Protein AF-A0A351MSX4-F1 (afdb_monomer_lite)

pLDDT: mean 79.45, std 15.68, range [34.53, 97.56]

Foldseek 3Di:
DQFPVNLLPDALLVLLQQLLVLLVCVVVVDDCVSLVRSLVSNVSSLVPPPRAALLHLSLVSLVSSLQSLVVVCVDVVSVVSSVVSLVSNVVSLVVLLVCLVPQCVPDDPDRCLQSLLSNLLSLLSCLLGPDDPVCNVSSLVSSVVSLVVNPPVLDPDDDPSSLNSLQSQLNSLVSSCVVPVPVVSNVVSVVSVPDDDPPDPPVDVVVVVNVVVQVQEKEKEQDPVRDIDIGQWDWDDDPQEIEIEGVDQSHFKYKYAYPDFQRWYWYDHPPDDIDIDGDDGIDIDGHDD

Structure (mmCIF, N/CA/C/O backbone):
data_AF-A0A351MSX4-F1
#
_entry.id   AF-A0A351MSX4-F1
#
loop_
_atom_site.group_PDB
_atom_site.id
_atom_site.type_symbol
_atom_site.label_atom_id
_atom_site.label_alt_id
_atom_site.label_comp_id
_atom_site.label_asym_id
_atom_site.label_entity_id
_atom_site.label_seq_id
_atom_site.pdbx_PDB_ins_code
_atom_site.Cartn_x
_atom_site.Cartn_y
_atom_site.Cartn_z
_atom_site.occupancy
_atom_site.B_iso_or_equiv
_atom_site.auth_seq_id
_atom_site.auth_comp_id
_atom_site.auth_asym_id
_atom_site.auth_atom_id
_atom_site.pdbx_PDB_model_num
ATOM 1 N N . SER A 1 1 ? 18.694 15.930 -11.329 1.00 56.16 1 SER A N 1
ATOM 2 C CA . SER A 1 1 ? 18.037 14.632 -11.581 1.00 56.16 1 SER A CA 1
ATOM 3 C C . SER A 1 1 ? 19.084 13.674 -12.119 1.00 56.16 1 SER A C 1
ATOM 5 O O . SER A 1 1 ? 20.076 14.137 -12.669 1.00 56.16 1 SER A O 1
ATOM 7 N N . LEU A 1 2 ? 18.927 12.373 -11.879 1.00 69.56 2 LEU A N 1
ATOM 8 C CA . LEU A 1 2 ? 19.804 11.350 -12.451 1.00 69.56 2 LEU A CA 1
ATOM 9 C C . LEU A 1 2 ? 19.384 11.146 -13.915 1.00 69.56 2 LEU A C 1
ATOM 11 O O . LEU A 1 2 ? 18.211 10.875 -14.157 1.00 69.56 2 LEU A O 1
ATOM 15 N N . ASP A 1 3 ? 20.297 11.303 -14.871 1.00 76.06 3 ASP A N 1
ATOM 16 C CA . ASP A 1 3 ? 20.048 10.975 -16.280 1.00 76.06 3 ASP A CA 1
ATOM 17 C C . ASP A 1 3 ? 20.470 9.525 -16.597 1.00 76.06 3 ASP A C 1
ATOM 19 O O . ASP A 1 3 ? 21.013 8.813 -15.747 1.00 76.06 3 ASP A O 1
ATOM 23 N N . LEU A 1 4 ? 20.228 9.059 -17.828 1.00 73.00 4 LEU A N 1
ATOM 24 C CA . LEU A 1 4 ? 20.573 7.690 -18.240 1.00 73.00 4 LEU A CA 1
ATOM 25 C C . LEU A 1 4 ? 22.080 7.393 -18.177 1.00 73.00 4 LEU A C 1
ATOM 27 O O . LEU A 1 4 ? 22.462 6.233 -18.024 1.00 73.00 4 LEU A O 1
ATOM 31 N N . ALA A 1 5 ? 22.942 8.404 -18.311 1.00 72.69 5 ALA A N 1
ATOM 32 C CA . ALA A 1 5 ? 24.388 8.222 -18.242 1.00 72.69 5 ALA A CA 1
ATOM 33 C C . ALA A 1 5 ? 24.839 8.003 -16.790 1.00 72.69 5 ALA A C 1
ATOM 35 O O . ALA A 1 5 ? 25.567 7.050 -16.513 1.00 72.69 5 ALA A O 1
ATOM 36 N N . GLY A 1 6 ? 24.334 8.819 -15.861 1.00 74.50 6 GLY A N 1
ATOM 37 C CA . GLY A 1 6 ? 24.559 8.661 -14.424 1.00 74.50 6 GLY A CA 1
ATOM 38 C C . GLY A 1 6 ? 23.891 7.415 -13.835 1.00 74.50 6 GLY A C 1
ATOM 39 O O . GLY A 1 6 ? 24.375 6.868 -12.847 1.00 74.50 6 GLY A O 1
ATOM 40 N N . ALA A 1 7 ? 22.814 6.922 -14.449 1.00 78.50 7 ALA A N 1
ATOM 41 C CA . ALA A 1 7 ? 22.101 5.736 -13.982 1.00 78.50 7 ALA A CA 1
ATOM 42 C C . ALA A 1 7 ? 22.863 4.419 -14.199 1.00 78.50 7 ALA A C 1
ATOM 44 O O . ALA A 1 7 ? 22.674 3.479 -13.434 1.00 78.50 7 ALA A O 1
ATOM 45 N N . ARG A 1 8 ? 23.760 4.344 -15.193 1.00 78.81 8 ARG A N 1
ATOM 46 C CA . ARG A 1 8 ? 24.512 3.113 -15.520 1.00 78.81 8 ARG A CA 1
ATOM 47 C C . ARG A 1 8 ? 25.481 2.661 -14.428 1.00 78.81 8 ARG A C 1
ATOM 49 O O . ARG A 1 8 ? 25.874 1.500 -14.415 1.00 78.81 8 ARG A O 1
ATOM 56 N N . THR A 1 9 ? 25.898 3.569 -13.551 1.00 81.06 9 THR A N 1
ATOM 57 C CA . THR A 1 9 ? 26.819 3.282 -12.440 1.00 81.06 9 THR A CA 1
ATOM 58 C C . THR A 1 9 ? 26.121 3.295 -11.079 1.00 81.06 9 THR A C 1
ATOM 60 O O . THR A 1 9 ? 26.759 3.027 -10.061 1.00 81.06 9 THR A O 1
ATOM 63 N N . ALA A 1 10 ? 24.820 3.600 -11.045 1.00 84.88 10 ALA A N 1
ATOM 64 C CA . ALA A 1 10 ? 24.023 3.660 -9.829 1.00 84.88 10 ALA A CA 1
ATOM 65 C C . ALA A 1 10 ? 23.452 2.283 -9.452 1.00 84.88 10 ALA A C 1
ATOM 67 O O . ALA A 1 10 ? 23.340 1.379 -10.280 1.00 84.88 10 ALA A O 1
ATOM 68 N N . THR A 1 11 ? 23.057 2.119 -8.187 1.00 88.12 11 THR A N 1
ATOM 69 C CA . THR A 1 11 ? 22.364 0.899 -7.755 1.00 88.12 11 THR A CA 1
ATOM 70 C C . THR A 1 11 ? 20.962 0.827 -8.372 1.00 88.12 11 THR A C 1
ATOM 72 O O . THR A 1 11 ? 20.327 1.872 -8.552 1.00 88.12 11 THR A O 1
ATOM 75 N N . PRO A 1 12 ? 20.415 -0.374 -8.636 1.00 87.56 12 PRO A N 1
ATOM 76 C CA . PRO A 1 12 ? 19.056 -0.520 -9.164 1.00 87.56 12 PRO A CA 1
ATOM 77 C C . PRO A 1 12 ? 17.996 0.208 -8.329 1.00 87.56 12 PRO A C 1
ATOM 79 O O . PRO A 1 12 ? 17.069 0.786 -8.889 1.00 87.56 12 PRO A O 1
ATOM 82 N N . GLN A 1 13 ? 18.154 0.249 -7.001 1.00 88.69 13 GLN A N 1
ATOM 83 C CA . GLN A 1 13 ? 17.256 0.981 -6.104 1.00 88.69 13 GLN A CA 1
ATOM 84 C C . GLN A 1 13 ? 17.308 2.495 -6.354 1.00 88.69 13 GLN A C 1
ATOM 86 O O . GLN A 1 13 ? 16.272 3.159 -6.398 1.00 88.69 13 GLN A O 1
ATOM 91 N N . ALA A 1 14 ? 18.506 3.059 -6.540 1.00 89.06 14 ALA A N 1
ATOM 92 C CA . ALA A 1 14 ? 18.663 4.478 -6.846 1.00 89.06 14 ALA A CA 1
ATOM 93 C C . ALA A 1 14 ? 18.078 4.826 -8.225 1.00 89.06 14 ALA A C 1
ATOM 95 O O . ALA A 1 14 ? 17.435 5.867 -8.372 1.00 89.06 14 ALA A O 1
ATOM 96 N N . VAL A 1 15 ? 18.250 3.935 -9.207 1.00 91.25 15 VAL A N 1
ATOM 97 C CA . VAL A 1 15 ? 17.678 4.081 -10.552 1.00 91.25 15 VAL A CA 1
ATOM 98 C C . VAL A 1 15 ? 16.147 4.025 -10.509 1.00 91.25 15 VAL A C 1
ATOM 100 O O . VAL A 1 15 ? 15.498 4.918 -11.052 1.00 91.25 15 VAL A O 1
ATOM 103 N N . ALA A 1 16 ? 15.558 3.055 -9.803 1.00 91.44 16 ALA A N 1
ATOM 104 C CA . ALA A 1 16 ? 14.106 2.950 -9.640 1.00 91.44 16 ALA A CA 1
ATOM 105 C C . ALA A 1 16 ? 13.518 4.201 -8.965 1.00 91.44 16 ALA A C 1
ATOM 107 O O . ALA A 1 16 ? 12.546 4.782 -9.449 1.00 91.44 16 ALA A O 1
ATOM 108 N N . LYS A 1 17 ? 14.168 4.700 -7.907 1.00 90.50 17 LYS A N 1
ATOM 109 C CA . LYS A 1 17 ? 13.754 5.933 -7.225 1.00 90.50 17 LYS A CA 1
ATOM 110 C C . LYS A 1 17 ? 13.807 7.163 -8.137 1.00 90.50 17 LYS A C 1
ATOM 112 O O . LYS A 1 17 ? 12.933 8.031 -8.050 1.00 90.50 17 LYS A O 1
ATOM 117 N N . ALA A 1 18 ? 14.819 7.257 -9.002 1.00 92.31 18 ALA A N 1
ATOM 118 C CA . ALA A 1 18 ? 14.900 8.310 -10.012 1.00 92.31 18 ALA A CA 1
ATOM 119 C C . ALA A 1 18 ? 13.761 8.185 -11.037 1.00 92.31 18 ALA A C 1
ATOM 121 O O . ALA A 1 18 ? 13.094 9.177 -11.325 1.00 92.31 18 ALA A O 1
ATOM 122 N N . ALA A 1 19 ? 13.460 6.972 -11.504 1.00 94.31 19 ALA A N 1
ATOM 123 C CA . ALA A 1 19 ? 12.338 6.721 -12.405 1.00 94.31 19 ALA A CA 1
ATOM 124 C C . ALA A 1 19 ? 10.994 7.166 -11.798 1.00 94.31 19 ALA A C 1
ATOM 126 O O . ALA A 1 19 ? 10.237 7.906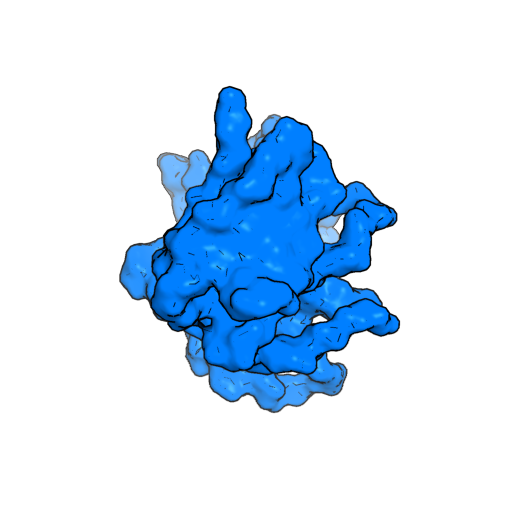 -12.425 1.00 94.31 19 ALA A O 1
ATOM 127 N N . ALA A 1 20 ? 10.732 6.817 -10.535 1.00 91.00 20 ALA A N 1
ATOM 128 C CA . ALA A 1 20 ? 9.525 7.247 -9.828 1.00 91.00 20 ALA A CA 1
ATOM 129 C C . ALA A 1 20 ? 9.469 8.764 -9.578 1.00 91.00 20 ALA A C 1
ATOM 131 O O . ALA A 1 20 ? 8.392 9.336 -9.399 1.00 91.00 20 ALA A O 1
ATOM 132 N N . HIS A 1 21 ? 10.608 9.464 -9.536 1.00 91.25 21 HIS A N 1
ATOM 133 C CA . HIS A 1 21 ? 10.601 10.927 -9.550 1.00 91.25 21 HIS A CA 1
ATOM 134 C C . HIS A 1 21 ? 10.042 11.462 -10.874 1.00 91.25 21 HIS A C 1
ATOM 136 O O . HIS A 1 21 ? 9.115 12.266 -10.841 1.00 91.25 21 HIS A O 1
ATOM 142 N N . HIS A 1 22 ? 10.534 10.969 -12.010 1.00 92.56 22 HIS A N 1
ATOM 143 C CA . HIS A 1 22 ? 10.066 11.378 -13.337 1.00 92.56 22 HIS A CA 1
ATOM 144 C C . HIS A 1 22 ? 8.587 11.021 -13.580 1.00 92.56 22 HIS A C 1
ATOM 146 O O . HIS A 1 22 ? 7.812 11.866 -14.023 1.00 92.56 22 HIS A O 1
ATOM 152 N N . ALA A 1 23 ? 8.133 9.836 -13.157 1.00 90.62 23 ALA A N 1
ATOM 153 C CA . ALA A 1 23 ? 6.708 9.484 -13.209 1.00 90.62 23 ALA A CA 1
ATOM 154 C C . ALA A 1 23 ? 5.824 10.443 -12.382 1.00 90.62 23 ALA A C 1
ATOM 156 O O . ALA A 1 23 ? 4.737 10.824 -12.814 1.00 90.62 23 ALA A O 1
ATOM 157 N N . ARG A 1 24 ? 6.300 10.917 -11.221 1.00 87.94 24 ARG A N 1
ATOM 158 C CA . ARG A 1 24 ? 5.581 11.943 -10.443 1.00 87.94 24 ARG A CA 1
ATOM 159 C C . ARG A 1 24 ? 5.534 13.294 -11.147 1.00 87.94 24 ARG A C 1
ATOM 161 O O . ARG A 1 24 ? 4.502 13.954 -11.065 1.00 87.94 24 ARG A O 1
ATOM 168 N N . GLN A 1 25 ? 6.601 13.692 -11.842 1.00 88.25 25 GLN A N 1
ATOM 169 C CA . GLN A 1 25 ? 6.585 14.914 -12.654 1.00 88.25 25 GLN A CA 1
ATOM 170 C C . GLN A 1 25 ? 5.556 14.805 -13.781 1.00 88.25 25 GLN A C 1
ATOM 172 O O . GLN A 1 25 ? 4.755 15.720 -13.959 1.00 88.25 25 GLN A O 1
ATOM 177 N N . ARG A 1 26 ? 5.492 13.655 -14.470 1.00 89.50 26 ARG A N 1
ATOM 178 C CA . ARG A 1 26 ? 4.442 13.367 -15.460 1.00 89.50 26 ARG A CA 1
ATOM 179 C C . ARG A 1 26 ? 3.041 13.527 -14.861 1.00 89.50 26 ARG A C 1
ATOM 181 O O . ARG A 1 26 ? 2.219 14.241 -15.433 1.00 89.50 26 ARG A O 1
ATOM 188 N N . ASN A 1 27 ? 2.777 12.913 -13.706 1.00 83.69 27 ASN A N 1
ATOM 189 C CA . ASN A 1 27 ? 1.470 13.004 -13.048 1.00 83.69 27 ASN A CA 1
ATOM 190 C C . ASN A 1 27 ? 1.126 14.440 -12.599 1.00 83.69 27 ASN A C 1
ATOM 192 O O . ASN A 1 27 ? -0.038 14.831 -12.611 1.00 83.69 27 ASN A O 1
ATOM 196 N N . ALA A 1 28 ? 2.130 15.255 -12.261 1.00 83.69 28 ALA A N 1
ATOM 197 C CA . ALA A 1 28 ? 1.968 16.669 -11.916 1.00 83.69 28 ALA A CA 1
ATOM 198 C C . ALA A 1 28 ? 1.734 17.593 -13.134 1.00 83.69 28 ALA A C 1
ATOM 200 O O . ALA A 1 28 ? 1.779 18.814 -12.995 1.00 83.69 28 ALA A O 1
ATOM 201 N N . GLY A 1 29 ? 1.477 17.033 -14.322 1.00 86.06 29 GLY A N 1
ATOM 202 C CA . GLY A 1 29 ? 1.255 17.785 -15.560 1.00 86.06 29 GLY A CA 1
ATOM 203 C C . GLY A 1 29 ? 2.499 17.929 -16.438 1.00 86.06 29 GLY A C 1
ATOM 204 O O . GLY A 1 29 ? 2.461 18.669 -17.418 1.00 86.06 29 GLY A O 1
ATOM 205 N N . GLY A 1 30 ? 3.586 17.226 -16.109 1.00 85.75 30 GLY A N 1
ATOM 206 C CA . GLY A 1 30 ? 4.772 17.127 -16.951 1.00 85.75 30 GLY A CA 1
ATOM 207 C C . GLY A 1 30 ? 4.495 16.447 -18.296 1.00 85.75 30 GLY A C 1
ATOM 208 O O . GLY A 1 30 ? 3.492 15.747 -18.482 1.00 85.75 30 GLY A O 1
ATOM 209 N N . ASP A 1 31 ? 5.416 16.662 -19.233 1.00 91.50 31 ASP A N 1
ATOM 210 C CA . ASP A 1 31 ? 5.350 16.131 -20.594 1.00 91.50 31 ASP A CA 1
ATOM 211 C C . ASP A 1 31 ? 5.573 14.605 -20.643 1.00 91.50 31 ASP A C 1
ATOM 213 O O . ASP A 1 31 ? 6.130 13.999 -19.728 1.00 91.50 31 ASP A O 1
ATOM 217 N N . ILE A 1 32 ? 5.155 13.970 -21.740 1.00 93.94 32 ILE A N 1
ATOM 218 C CA . ILE A 1 32 ? 5.340 12.536 -21.989 1.00 93.94 32 ILE A CA 1
ATOM 219 C C . ILE A 1 32 ? 6.820 12.122 -21.970 1.00 93.94 32 ILE A C 1
ATOM 221 O O . ILE A 1 32 ? 7.126 10.984 -21.619 1.00 93.94 32 ILE A O 1
ATOM 225 N N . SER A 1 33 ? 7.743 13.040 -22.275 1.00 94.12 33 SER A N 1
ATOM 226 C CA . SER A 1 33 ? 9.190 12.814 -22.173 1.00 94.12 33 SER A CA 1
ATOM 227 C C . SER A 1 33 ? 9.655 12.429 -20.760 1.00 94.12 33 SER A C 1
ATOM 229 O O . SER A 1 33 ? 10.575 11.621 -20.625 1.00 94.12 33 SER A O 1
ATOM 231 N N . GLU A 1 34 ? 8.980 12.909 -19.709 1.00 94.38 34 GLU A N 1
ATOM 232 C CA . GLU A 1 34 ? 9.233 12.486 -18.325 1.00 94.38 34 GLU A CA 1
ATOM 233 C C . GLU A 1 34 ? 8.918 10.998 -18.139 1.00 94.38 34 GLU A C 1
ATOM 235 O O . GLU A 1 34 ? 9.689 10.252 -17.532 1.00 94.38 34 GLU A O 1
ATOM 240 N N . LEU A 1 35 ? 7.805 10.536 -18.712 1.00 95.50 35 LEU A N 1
ATOM 241 C CA . LEU A 1 35 ? 7.428 9.130 -18.644 1.00 95.50 35 LEU A CA 1
ATOM 242 C C . LEU A 1 35 ? 8.353 8.257 -19.499 1.00 95.50 35 LEU A C 1
ATOM 244 O O . LEU A 1 35 ? 8.646 7.125 -19.120 1.00 95.50 35 LEU A O 1
ATOM 248 N N . GLU A 1 36 ? 8.835 8.767 -20.637 1.00 96.12 36 GLU A N 1
ATOM 249 C CA . GLU A 1 36 ? 9.806 8.051 -21.476 1.00 96.12 36 GLU A CA 1
ATOM 250 C C . GLU A 1 36 ? 11.106 7.792 -20.716 1.00 96.12 36 GLU A C 1
ATOM 252 O O . GLU A 1 36 ? 11.606 6.664 -20.695 1.00 96.12 36 GLU A O 1
ATOM 257 N N . LEU A 1 37 ? 11.620 8.817 -20.031 1.00 95.38 37 LEU A N 1
ATOM 258 C CA . LEU A 1 37 ? 12.803 8.682 -19.191 1.00 95.38 37 LEU A CA 1
ATOM 259 C C . LEU A 1 37 ? 12.546 7.747 -18.002 1.00 95.38 37 LEU A C 1
ATOM 261 O O . LEU A 1 37 ? 13.380 6.888 -17.718 1.00 95.38 37 LEU A O 1
ATOM 265 N N . ALA A 1 38 ? 11.390 7.866 -17.340 1.00 96.06 38 ALA A N 1
ATOM 266 C CA . ALA A 1 38 ? 11.008 6.970 -16.251 1.00 96.06 38 ALA A CA 1
ATOM 267 C C . ALA A 1 38 ? 11.009 5.502 -16.704 1.00 96.06 38 ALA A C 1
ATOM 269 O O . ALA A 1 38 ? 11.648 4.662 -16.072 1.00 96.06 38 ALA A O 1
ATOM 270 N N . GLY A 1 39 ? 10.365 5.206 -17.834 1.00 96.06 39 GLY A N 1
ATOM 271 C CA . GLY A 1 39 ? 10.305 3.864 -18.403 1.00 96.06 39 GLY A CA 1
ATOM 272 C C . GLY A 1 39 ? 11.686 3.302 -18.746 1.00 96.06 39 GLY A C 1
ATOM 273 O O . GLY A 1 39 ? 12.012 2.181 -18.365 1.00 96.06 39 GLY A O 1
ATOM 274 N N . ALA A 1 40 ? 12.539 4.102 -19.393 1.00 95.50 40 ALA A N 1
ATOM 275 C CA . ALA A 1 40 ? 13.901 3.693 -19.741 1.00 95.50 40 ALA A CA 1
ATOM 276 C C . ALA A 1 40 ? 14.782 3.416 -18.507 1.00 95.50 40 ALA A C 1
ATOM 278 O O . ALA A 1 40 ? 15.613 2.506 -18.524 1.00 95.50 40 ALA A O 1
ATOM 279 N N . LEU A 1 41 ? 14.601 4.179 -17.425 1.00 94.75 41 LEU A N 1
ATOM 280 C CA . LEU A 1 41 ? 15.294 3.939 -16.158 1.00 94.75 41 LEU A CA 1
ATOM 281 C C . LEU A 1 41 ? 14.830 2.633 -15.499 1.00 94.75 41 LEU A C 1
ATOM 283 O O . LEU A 1 41 ? 15.664 1.908 -14.959 1.00 94.75 41 LEU A O 1
ATOM 287 N N . ILE A 1 42 ? 13.541 2.288 -15.571 1.00 94.81 42 ILE A N 1
ATOM 288 C CA . ILE A 1 42 ? 13.056 0.987 -15.087 1.00 94.81 42 ILE A CA 1
ATOM 289 C C . ILE A 1 42 ? 13.618 -0.159 -15.930 1.00 94.81 42 ILE A C 1
ATOM 291 O O . ILE A 1 42 ? 14.147 -1.110 -15.353 1.00 94.81 42 ILE A O 1
ATOM 295 N N . ASP A 1 43 ? 13.587 -0.056 -17.262 1.00 93.50 43 ASP A N 1
ATOM 296 C CA . ASP A 1 43 ? 14.205 -1.048 -18.153 1.00 93.50 43 ASP A CA 1
ATOM 297 C C . ASP A 1 43 ? 15.691 -1.265 -17.765 1.00 93.50 43 ASP A C 1
ATOM 299 O O . ASP A 1 43 ? 16.147 -2.406 -17.659 1.00 93.50 43 ASP A O 1
ATOM 303 N N . LEU A 1 44 ? 16.434 -0.192 -17.451 1.00 90.88 44 LEU A N 1
ATOM 304 C CA . LEU A 1 44 ? 17.820 -0.273 -16.969 1.00 90.88 44 LEU A CA 1
ATOM 305 C C . LEU A 1 44 ? 17.939 -0.947 -15.591 1.00 90.88 44 LEU A C 1
ATOM 307 O O . LEU A 1 44 ? 18.783 -1.824 -15.410 1.00 90.88 44 LEU A O 1
ATOM 311 N N . ALA A 1 45 ? 17.104 -0.567 -14.620 1.00 89.31 45 ALA A N 1
ATOM 312 C CA . ALA A 1 45 ? 17.115 -1.161 -13.282 1.00 89.31 45 ALA A CA 1
ATOM 313 C C . ALA A 1 45 ? 16.826 -2.673 -13.324 1.00 89.31 45 ALA A C 1
ATOM 315 O O . ALA A 1 45 ? 17.435 -3.445 -12.581 1.00 89.31 45 ALA A O 1
ATOM 316 N N . LEU A 1 46 ? 15.928 -3.099 -14.217 1.00 88.31 46 LEU A N 1
ATOM 317 C CA . LEU A 1 46 ? 15.554 -4.500 -14.408 1.00 88.31 46 LEU A CA 1
ATOM 318 C C . LEU A 1 46 ? 16.586 -5.291 -15.223 1.00 88.31 46 LEU A C 1
ATOM 320 O O . LEU A 1 46 ? 16.774 -6.480 -14.964 1.00 88.31 46 LEU A O 1
ATOM 324 N N . ALA A 1 47 ? 17.293 -4.658 -16.164 1.00 84.38 47 ALA A N 1
ATOM 325 C CA . ALA A 1 47 ? 18.358 -5.304 -16.937 1.00 84.38 47 ALA A CA 1
ATOM 326 C C . ALA A 1 47 ? 19.540 -5.765 -16.064 1.00 84.38 47 ALA A C 1
ATOM 328 O O . ALA A 1 47 ? 20.264 -6.685 -16.439 1.00 84.38 47 ALA A O 1
ATOM 329 N N . HIS A 1 48 ? 19.714 -5.166 -14.884 1.00 71.50 48 HIS A N 1
ATOM 330 C CA . HIS A 1 48 ? 20.735 -5.547 -13.908 1.00 71.50 48 HIS A CA 1
ATOM 331 C C . HIS A 1 48 ? 20.276 -6.625 -12.903 1.00 71.50 48 HIS A C 1
ATOM 333 O O . HIS A 1 48 ? 20.941 -6.841 -11.890 1.00 71.50 48 HIS A O 1
ATOM 339 N N . GLN A 1 49 ? 19.177 -7.351 -13.155 1.00 62.19 49 GLN A N 1
ATOM 340 C CA . GLN A 1 49 ? 18.822 -8.518 -12.332 1.00 62.19 49 GLN A CA 1
ATOM 341 C C . GLN A 1 49 ? 19.953 -9.571 -12.347 1.00 62.19 49 GLN A C 1
ATOM 343 O O . GLN A 1 49 ? 20.494 -9.870 -13.413 1.00 62.19 49 GLN A O 1
ATOM 348 N N . PRO A 1 50 ? 20.357 -10.103 -11.170 1.00 56.16 50 PRO A N 1
ATOM 349 C CA . PRO A 1 50 ? 19.472 -10.521 -10.073 1.00 56.16 50 PRO A CA 1
ATOM 350 C C . PRO A 1 50 ? 19.387 -9.585 -8.845 1.00 56.16 50 PRO A C 1
ATOM 352 O O . PRO A 1 50 ? 18.880 -9.995 -7.808 1.00 56.16 50 PRO A O 1
ATOM 355 N N . SER A 1 51 ? 19.860 -8.338 -8.902 1.00 60.31 51 SER A N 1
ATOM 356 C CA . SER A 1 51 ? 20.115 -7.526 -7.695 1.00 60.31 51 SER A CA 1
ATOM 357 C C . SER A 1 51 ? 18.921 -6.814 -7.032 1.00 60.31 51 SER A C 1
ATOM 359 O O . SER A 1 51 ? 19.148 -6.048 -6.098 1.00 60.31 51 SER A O 1
ATOM 361 N N . LEU A 1 52 ? 17.676 -7.022 -7.478 1.00 71.50 52 LEU A N 1
ATOM 362 C CA . LEU A 1 52 ? 16.481 -6.514 -6.783 1.00 71.50 52 LEU A CA 1
ATOM 363 C C . LEU A 1 52 ? 15.758 -7.674 -6.085 1.00 71.50 52 LEU A C 1
ATOM 365 O O . LEU A 1 52 ? 15.014 -8.402 -6.749 1.00 71.50 52 LEU A O 1
ATOM 369 N N . PRO A 1 53 ? 15.956 -7.864 -4.766 1.00 79.12 53 PRO A N 1
ATOM 370 C CA . PRO A 1 53 ? 15.190 -8.831 -3.992 1.00 79.12 53 PRO A CA 1
ATOM 371 C C . PRO A 1 53 ? 13.682 -8.607 -4.134 1.00 79.12 53 PRO A C 1
ATOM 373 O O . PRO A 1 53 ? 13.215 -7.478 -4.286 1.00 79.12 53 PRO A O 1
ATOM 376 N N . SER A 1 54 ? 12.894 -9.674 -4.035 1.00 82.56 54 SER A N 1
ATOM 377 C CA . SER A 1 54 ? 11.431 -9.615 -4.152 1.00 82.56 54 SER A CA 1
ATOM 378 C C . SER A 1 54 ? 10.745 -8.804 -3.042 1.00 82.56 54 SER A C 1
ATOM 380 O O . SER A 1 54 ? 9.627 -8.331 -3.221 1.00 82.56 54 SER A O 1
ATOM 382 N N . TYR A 1 55 ? 11.431 -8.581 -1.918 1.00 79.25 55 TYR A N 1
ATOM 383 C CA . TYR A 1 55 ? 10.994 -7.734 -0.803 1.00 79.25 55 TYR A CA 1
ATOM 384 C C . TYR A 1 55 ? 11.551 -6.295 -0.850 1.00 79.25 55 TYR A C 1
ATOM 386 O O . TYR A 1 55 ? 11.309 -5.518 0.078 1.00 79.25 55 TYR A O 1
ATOM 394 N N . ASP A 1 56 ? 12.333 -5.936 -1.874 1.00 84.56 56 ASP A N 1
ATOM 395 C CA . ASP A 1 56 ? 12.988 -4.627 -1.958 1.00 84.56 56 ASP A CA 1
ATOM 396 C C . ASP A 1 56 ? 11.954 -3.500 -2.164 1.00 84.56 56 ASP A C 1
ATOM 398 O O . ASP A 1 56 ? 11.111 -3.588 -3.063 1.00 84.56 56 ASP A O 1
ATOM 402 N N . PRO A 1 57 ? 11.992 -2.413 -1.371 1.00 83.62 57 PRO A N 1
ATOM 403 C CA . PRO A 1 57 ? 11.054 -1.305 -1.521 1.00 83.62 57 PRO A CA 1
ATOM 404 C C . PRO A 1 57 ? 11.141 -0.590 -2.880 1.00 83.62 57 PRO A C 1
ATOM 406 O O . PRO A 1 57 ? 10.189 0.097 -3.242 1.00 83.62 57 PRO A O 1
ATOM 409 N N . ALA A 1 58 ? 12.207 -0.767 -3.665 1.00 89.25 58 ALA A N 1
ATOM 410 C CA . ALA A 1 58 ? 12.286 -0.248 -5.030 1.00 89.25 58 ALA A CA 1
ATOM 411 C C . ALA A 1 58 ? 11.143 -0.754 -5.929 1.00 89.25 58 ALA A C 1
ATOM 413 O O . ALA A 1 58 ? 10.765 -0.073 -6.879 1.00 89.25 58 ALA A O 1
ATOM 414 N N . TRP A 1 59 ? 10.519 -1.895 -5.613 1.00 92.00 59 TRP A N 1
ATOM 415 C CA . TRP A 1 59 ? 9.326 -2.359 -6.328 1.00 92.00 59 TRP A CA 1
ATOM 416 C C . TRP A 1 59 ? 8.123 -1.409 -6.189 1.00 92.00 59 TRP A C 1
ATOM 418 O O . TRP A 1 59 ? 7.300 -1.361 -7.100 1.00 92.00 59 TRP A O 1
ATOM 428 N N . PHE A 1 60 ? 8.035 -0.589 -5.130 1.00 90.19 60 PHE A N 1
ATOM 429 C CA . PHE A 1 60 ? 7.043 0.498 -5.067 1.00 90.19 60 PHE A CA 1
ATOM 430 C C . PHE A 1 60 ? 7.306 1.563 -6.130 1.00 90.19 60 PHE A C 1
ATOM 432 O O . PHE A 1 60 ? 6.366 2.065 -6.746 1.00 90.19 60 PHE A O 1
ATOM 439 N N . ASP A 1 61 ? 8.576 1.901 -6.347 1.00 92.94 61 ASP A N 1
ATOM 440 C CA . ASP A 1 61 ? 8.975 2.883 -7.349 1.00 92.94 61 ASP A CA 1
ATOM 441 C C . ASP A 1 61 ? 8.688 2.352 -8.764 1.00 92.94 61 ASP A C 1
ATOM 443 O O . ASP A 1 61 ? 8.111 3.072 -9.579 1.00 92.94 61 ASP A O 1
ATOM 447 N N . VAL A 1 62 ? 8.969 1.067 -9.025 1.00 94.44 62 VAL A N 1
ATOM 448 C CA . VAL A 1 62 ? 8.589 0.397 -10.284 1.00 94.44 62 VAL A CA 1
ATOM 449 C C . VAL A 1 62 ? 7.073 0.451 -10.505 1.00 94.44 62 VAL A C 1
ATOM 451 O O . VAL A 1 62 ? 6.616 0.881 -11.563 1.00 94.44 62 VAL A O 1
ATOM 454 N N . MET A 1 63 ? 6.278 0.080 -9.495 1.00 94.44 63 MET A N 1
ATOM 455 C CA . MET A 1 63 ? 4.812 0.134 -9.557 1.00 94.44 63 MET A CA 1
ATOM 456 C C . MET A 1 63 ? 4.277 1.556 -9.797 1.00 94.44 63 MET A C 1
ATOM 458 O O . MET A 1 63 ? 3.276 1.722 -10.493 1.00 94.44 63 MET A O 1
ATOM 462 N N . SER A 1 64 ? 4.941 2.588 -9.265 1.00 91.31 64 SER A N 1
ATOM 463 C CA . SER A 1 64 ? 4.566 3.983 -9.521 1.00 91.31 64 SER A CA 1
ATOM 464 C C . SER A 1 64 ? 4.746 4.368 -10.989 1.00 91.31 64 SER A C 1
ATOM 466 O O . SER A 1 64 ? 3.913 5.097 -11.519 1.00 91.31 64 SER A O 1
ATOM 468 N N . VAL A 1 65 ? 5.810 3.896 -11.646 1.00 95.81 65 VAL A N 1
ATOM 469 C CA . VAL A 1 65 ? 6.022 4.124 -13.085 1.00 95.81 65 VAL A CA 1
ATOM 470 C C . VAL A 1 65 ? 4.983 3.351 -13.895 1.00 95.81 65 VAL A C 1
ATOM 472 O O . VAL A 1 65 ? 4.334 3.931 -14.761 1.00 95.81 65 VAL A O 1
ATOM 475 N N . MET A 1 66 ? 4.743 2.081 -13.546 1.00 96.50 66 MET A N 1
ATOM 476 C CA . MET A 1 66 ? 3.720 1.247 -14.190 1.00 96.50 66 MET A CA 1
ATOM 477 C C . MET A 1 66 ? 2.323 1.879 -14.150 1.00 96.50 66 MET A C 1
ATOM 479 O O . MET A 1 66 ? 1.553 1.708 -15.091 1.00 96.50 66 MET A O 1
ATOM 483 N N . HIS A 1 67 ? 1.973 2.596 -13.076 1.00 92.94 67 HIS A N 1
ATOM 484 C CA . HIS A 1 67 ? 0.680 3.275 -12.971 1.00 92.94 67 HIS A CA 1
ATOM 485 C C . HIS A 1 67 ? 0.510 4.364 -14.036 1.00 92.94 67 HIS A C 1
ATOM 487 O O . HIS A 1 67 ? -0.553 4.468 -14.642 1.00 92.94 67 HIS A O 1
ATOM 493 N N . GLU A 1 68 ? 1.558 5.145 -14.301 1.00 93.56 68 GLU A N 1
ATOM 494 C CA . GLU A 1 68 ? 1.522 6.167 -15.350 1.00 93.56 68 GLU A CA 1
ATOM 495 C C . GLU A 1 68 ? 1.599 5.545 -16.749 1.00 93.56 68 GLU A C 1
ATOM 497 O O . GLU A 1 68 ? 0.873 5.970 -17.643 1.00 93.56 68 GLU A O 1
ATOM 502 N N . GLU A 1 69 ? 2.397 4.489 -16.938 1.00 96.12 69 GLU A N 1
ATOM 503 C CA . GLU A 1 69 ? 2.434 3.733 -18.199 1.00 96.12 69 GLU A CA 1
ATOM 504 C C . GLU A 1 69 ? 1.067 3.146 -18.554 1.00 96.12 69 GLU A C 1
ATOM 506 O O . GLU A 1 69 ? 0.661 3.203 -19.715 1.00 96.12 69 GLU A O 1
ATOM 511 N N . LEU A 1 70 ? 0.329 2.648 -17.552 1.00 94.50 70 LEU A N 1
ATOM 512 C CA . LEU A 1 70 ? -1.018 2.102 -17.714 1.00 94.50 70 LEU A CA 1
ATOM 513 C C . LEU A 1 70 ? -1.991 3.116 -18.340 1.00 94.50 70 LEU A C 1
ATOM 515 O O . LEU A 1 70 ? -2.922 2.718 -19.033 1.00 94.50 70 LEU A O 1
ATOM 519 N N . ARG A 1 71 ? -1.774 4.421 -18.143 1.00 93.06 71 ARG A N 1
ATOM 520 C CA . ARG A 1 71 ? -2.624 5.490 -18.702 1.00 93.06 71 ARG A CA 1
ATOM 521 C C . ARG A 1 71 ? -2.391 5.720 -20.195 1.00 93.06 71 ARG A C 1
ATOM 523 O O . ARG A 1 71 ? -3.217 6.354 -20.840 1.00 93.06 71 ARG A O 1
ATOM 530 N N . GLU A 1 72 ? -1.286 5.216 -20.740 1.00 95.50 72 GLU A N 1
ATOM 531 C CA . GLU A 1 72 ? -0.872 5.429 -22.133 1.00 95.50 72 GLU A CA 1
ATOM 532 C C . GLU A 1 72 ? -0.945 4.138 -22.975 1.00 95.50 72 GLU A C 1
ATOM 534 O O . GLU A 1 72 ? -0.567 4.131 -24.147 1.00 95.50 72 GLU A O 1
ATOM 539 N N . VAL A 1 73 ? -1.452 3.037 -22.409 1.00 95.25 73 VAL A N 1
ATOM 540 C CA . VAL A 1 73 ? -1.457 1.692 -23.021 1.00 95.25 73 VAL A CA 1
ATOM 541 C C . VAL A 1 73 ? -2.280 1.542 -24.298 1.00 95.25 73 VAL A C 1
ATOM 543 O O . VAL A 1 73 ? -2.156 0.522 -24.974 1.00 95.25 73 VAL A O 1
ATOM 546 N N . ASP A 1 74 ? -3.104 2.524 -24.652 1.00 95.50 74 ASP A N 1
ATOM 547 C CA . ASP A 1 74 ? -3.773 2.552 -25.958 1.00 95.50 74 ASP A CA 1
ATOM 548 C C . ASP A 1 74 ? -2.761 2.731 -27.102 1.00 95.50 74 ASP A C 1
ATOM 550 O O . ASP A 1 74 ? -3.026 2.390 -28.256 1.00 95.50 74 ASP A O 1
ATOM 554 N N . ARG A 1 75 ? -1.557 3.226 -26.789 1.00 94.94 75 ARG A N 1
ATOM 555 C CA . ARG A 1 75 ? -0.436 3.318 -27.723 1.00 94.94 75 ARG A CA 1
ATOM 556 C C . ARG A 1 75 ? 0.386 2.021 -27.660 1.00 94.94 75 ARG A C 1
ATOM 558 O O . ARG A 1 75 ? 0.919 1.696 -26.596 1.00 94.94 75 ARG A O 1
ATOM 565 N N . PRO A 1 76 ? 0.601 1.308 -28.785 1.00 95.06 76 PRO A N 1
ATOM 566 C CA . PRO A 1 76 ? 1.250 -0.009 -28.779 1.00 95.06 76 PRO A CA 1
ATOM 567 C C . PRO A 1 76 ? 2.630 -0.059 -28.107 1.00 95.06 76 PRO A C 1
ATOM 569 O O . PRO A 1 76 ? 2.946 -1.025 -27.416 1.00 95.06 76 PRO A O 1
ATOM 572 N N . ALA A 1 7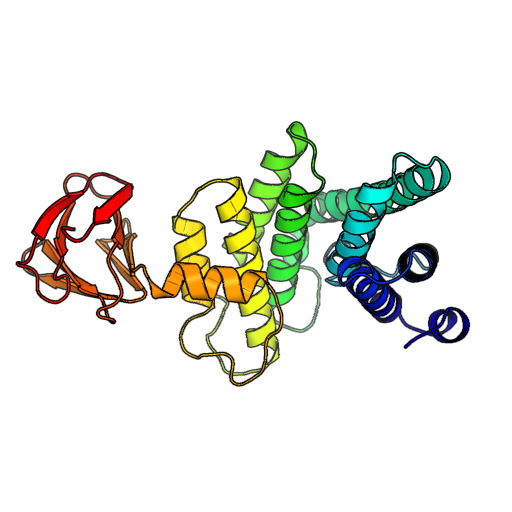7 ? 3.445 0.989 -28.267 1.00 93.50 77 ALA A N 1
ATOM 573 C CA . ALA A 1 77 ? 4.764 1.066 -27.637 1.00 93.50 77 ALA A CA 1
ATOM 574 C C . ALA A 1 77 ? 4.680 1.107 -26.099 1.00 93.50 77 ALA A C 1
ATOM 576 O O . ALA A 1 77 ? 5.459 0.439 -25.416 1.00 93.50 77 ALA A O 1
ATOM 577 N N . TRP A 1 78 ? 3.700 1.838 -25.561 1.00 96.25 78 TRP A N 1
ATOM 578 C CA . TRP A 1 78 ? 3.458 1.949 -24.124 1.00 96.25 78 TRP A CA 1
ATOM 579 C C . TRP A 1 78 ? 2.855 0.678 -23.548 1.00 96.25 78 TRP A C 1
ATOM 581 O O . TRP A 1 78 ? 3.295 0.242 -22.488 1.00 96.25 78 TRP A O 1
ATOM 591 N N . ARG A 1 79 ? 1.946 0.019 -24.279 1.00 97.56 79 ARG A N 1
ATOM 592 C CA . ARG A 1 79 ? 1.465 -1.317 -23.906 1.00 97.56 79 ARG A CA 1
ATOM 593 C C . ARG A 1 79 ? 2.614 -2.306 -23.771 1.00 97.56 79 ARG A C 1
ATOM 595 O O . ARG A 1 79 ? 2.763 -2.926 -22.727 1.00 97.56 79 ARG A O 1
ATOM 602 N N . ALA A 1 80 ? 3.475 -2.388 -24.784 1.00 96.75 80 ALA A N 1
ATOM 603 C CA . ALA A 1 80 ? 4.611 -3.299 -24.752 1.00 96.75 80 ALA A CA 1
ATOM 604 C C . ALA A 1 80 ? 5.573 -3.006 -23.587 1.00 96.75 80 ALA A C 1
ATOM 606 O O . ALA A 1 80 ? 6.176 -3.934 -23.051 1.00 96.75 80 ALA A O 1
ATOM 607 N N . ARG A 1 81 ? 5.754 -1.734 -23.202 1.00 96.62 81 ARG A N 1
ATOM 608 C CA . ARG A 1 81 ? 6.568 -1.353 -22.035 1.00 96.62 81 ARG A CA 1
ATOM 609 C C . ARG A 1 81 ? 5.889 -1.746 -20.722 1.00 96.62 81 ARG A C 1
ATOM 611 O O . ARG A 1 81 ? 6.497 -2.470 -19.935 1.00 96.62 81 ARG A O 1
ATOM 618 N N . TYR A 1 82 ? 4.627 -1.359 -20.546 1.00 97.50 82 TYR A N 1
ATOM 619 C CA . TYR A 1 82 ? 3.817 -1.727 -19.387 1.00 97.50 82 TYR A CA 1
ATOM 620 C C . TYR A 1 82 ? 3.809 -3.244 -19.169 1.00 97.50 82 TYR A C 1
ATOM 622 O O . TYR A 1 82 ? 4.098 -3.704 -18.069 1.00 97.50 82 TYR A O 1
ATOM 630 N N . ASP A 1 83 ? 3.569 -4.034 -20.221 1.00 96.81 83 ASP A N 1
ATOM 631 C CA . ASP A 1 83 ? 3.500 -5.496 -20.131 1.00 96.81 83 ASP A CA 1
ATOM 632 C C . ASP A 1 83 ? 4.836 -6.101 -19.651 1.00 96.81 83 ASP A C 1
ATOM 634 O O . ASP A 1 83 ? 4.843 -7.036 -18.844 1.00 96.81 83 ASP A O 1
ATOM 638 N N . ARG A 1 84 ? 5.985 -5.548 -20.077 1.00 95.31 84 ARG A N 1
ATOM 639 C CA . ARG A 1 84 ? 7.311 -5.982 -19.593 1.00 95.31 84 ARG A CA 1
ATOM 640 C C . ARG A 1 84 ? 7.504 -5.679 -18.110 1.00 95.31 84 ARG A C 1
ATOM 642 O O . ARG A 1 84 ? 7.914 -6.571 -17.362 1.00 95.31 84 ARG A O 1
ATOM 649 N N . HIS A 1 85 ? 7.223 -4.447 -17.687 1.00 95.69 85 HIS A N 1
ATOM 650 C CA . HIS A 1 85 ? 7.371 -4.030 -16.291 1.00 95.69 85 HIS A CA 1
ATOM 651 C C . HIS A 1 85 ? 6.401 -4.784 -15.379 1.00 95.69 85 HIS A C 1
ATOM 653 O O . HIS A 1 85 ? 6.806 -5.305 -14.340 1.00 95.69 85 HIS A O 1
ATOM 659 N N . HIS A 1 86 ? 5.153 -4.947 -15.815 1.00 95.56 86 HIS A N 1
ATOM 660 C CA . HIS A 1 86 ? 4.149 -5.754 -15.138 1.00 95.56 86 HIS A CA 1
ATOM 661 C C . HIS A 1 86 ? 4.611 -7.202 -14.970 1.00 95.56 86 HIS A C 1
ATOM 663 O O . HIS A 1 86 ? 4.581 -7.729 -13.860 1.00 95.56 86 HIS A O 1
ATOM 669 N N . ALA A 1 87 ? 5.105 -7.842 -16.034 1.00 94.06 87 ALA A N 1
ATOM 670 C CA . ALA A 1 87 ? 5.608 -9.210 -15.955 1.00 94.06 87 ALA A CA 1
ATOM 671 C C . ALA A 1 87 ? 6.805 -9.342 -14.996 1.00 94.06 87 ALA A C 1
ATOM 673 O O . ALA A 1 87 ? 6.920 -10.349 -14.296 1.00 94.06 87 ALA A O 1
ATOM 674 N N . ALA A 1 88 ? 7.696 -8.347 -14.943 1.00 92.81 88 ALA A N 1
ATOM 675 C CA . ALA A 1 88 ? 8.813 -8.333 -14.000 1.00 92.81 88 ALA A CA 1
ATOM 676 C C . ALA A 1 88 ? 8.342 -8.203 -12.545 1.00 92.81 88 ALA A C 1
ATOM 678 O O . ALA A 1 88 ? 8.746 -9.007 -11.703 1.00 92.81 88 ALA A O 1
ATOM 679 N N . THR A 1 89 ? 7.443 -7.259 -12.268 1.00 93.69 89 THR A N 1
ATOM 680 C CA . THR A 1 89 ? 6.874 -7.068 -10.930 1.00 93.69 89 THR A CA 1
ATOM 681 C C . THR A 1 89 ? 6.060 -8.286 -10.491 1.00 93.69 89 THR A C 1
ATOM 683 O O . THR A 1 89 ? 6.232 -8.760 -9.372 1.00 93.69 89 THR A O 1
ATOM 686 N N . GLN A 1 90 ? 5.254 -8.881 -11.375 1.00 93.44 90 GLN A N 1
ATOM 687 C CA . GLN A 1 90 ? 4.511 -10.112 -11.081 1.00 93.44 90 GLN A CA 1
ATOM 688 C C . GLN A 1 90 ? 5.448 -11.265 -10.699 1.00 93.44 90 GLN A C 1
ATOM 690 O O . GLN A 1 90 ? 5.151 -12.012 -9.767 1.00 93.44 90 GLN A O 1
ATOM 695 N N . ARG A 1 91 ? 6.594 -11.423 -11.383 1.00 91.19 91 ARG A N 1
ATOM 696 C CA . ARG A 1 91 ? 7.597 -12.434 -11.003 1.00 91.19 91 ARG A CA 1
ATOM 697 C C . ARG A 1 91 ? 8.145 -12.181 -9.600 1.00 91.19 91 ARG A C 1
ATOM 699 O O . ARG A 1 91 ? 8.255 -13.132 -8.834 1.00 91.19 91 ARG A O 1
ATOM 706 N N . ALA A 1 92 ? 8.438 -10.928 -9.256 1.00 91.06 92 ALA A N 1
ATOM 707 C CA . ALA A 1 92 ? 8.901 -10.565 -7.919 1.00 91.06 92 ALA A CA 1
ATOM 708 C C . ALA A 1 92 ? 7.836 -10.836 -6.845 1.00 91.06 92 ALA A C 1
ATOM 710 O O . ALA A 1 92 ? 8.145 -11.431 -5.820 1.00 91.06 92 ALA A O 1
ATOM 711 N N . ILE A 1 93 ? 6.573 -10.488 -7.102 1.00 92.75 93 ILE A N 1
ATOM 712 C CA . ILE A 1 93 ? 5.449 -10.789 -6.206 1.00 92.75 93 ILE A CA 1
ATOM 713 C C . ILE A 1 93 ? 5.274 -12.301 -6.019 1.00 92.75 93 ILE A C 1
ATOM 715 O O . ILE A 1 93 ? 5.101 -12.771 -4.895 1.00 92.75 93 ILE A O 1
ATOM 719 N N . ASN A 1 94 ? 5.369 -13.082 -7.096 1.00 91.56 94 ASN A N 1
ATOM 720 C CA . ASN A 1 94 ? 5.265 -14.538 -7.023 1.00 91.56 94 ASN A CA 1
ATOM 721 C C . ASN A 1 94 ? 6.419 -15.160 -6.225 1.00 91.56 94 ASN A C 1
ATOM 723 O O . ASN A 1 94 ? 6.175 -16.052 -5.413 1.00 91.56 94 ASN A O 1
ATOM 727 N N . ASP A 1 95 ? 7.651 -14.683 -6.424 1.00 88.69 95 ASP A N 1
ATOM 728 C CA . ASP A 1 95 ? 8.818 -15.105 -5.641 1.00 88.69 95 ASP A CA 1
ATOM 729 C C . ASP A 1 95 ? 8.661 -14.731 -4.158 1.00 88.69 95 ASP A C 1
ATOM 731 O O . ASP A 1 95 ? 8.898 -15.568 -3.290 1.00 88.69 95 ASP A O 1
ATOM 735 N N . LEU A 1 96 ? 8.160 -13.528 -3.860 1.00 89.44 96 LEU A N 1
ATOM 736 C CA . LEU A 1 96 ? 7.887 -13.091 -2.491 1.00 89.44 96 LEU A CA 1
ATOM 737 C C . LEU A 1 96 ? 6.892 -14.021 -1.786 1.00 89.44 96 LEU A C 1
ATOM 739 O O . LEU A 1 96 ? 7.127 -14.440 -0.655 1.00 89.44 96 LEU A O 1
ATOM 743 N N . ILE A 1 97 ? 5.794 -14.365 -2.466 1.00 89.31 97 ILE A N 1
ATOM 744 C CA . ILE A 1 97 ? 4.772 -15.281 -1.944 1.00 89.31 97 ILE A CA 1
ATOM 745 C C . ILE A 1 97 ? 5.349 -16.686 -1.740 1.00 89.31 97 ILE A C 1
ATOM 747 O O . ILE A 1 97 ? 5.019 -17.349 -0.759 1.00 89.31 97 ILE A O 1
ATOM 751 N N . ALA A 1 98 ? 6.202 -17.153 -2.652 1.00 87.12 98 ALA A N 1
ATOM 752 C CA . ALA A 1 98 ? 6.826 -18.468 -2.547 1.00 87.12 98 ALA A CA 1
ATOM 753 C C . ALA A 1 98 ? 7.810 -18.574 -1.370 1.00 87.12 98 ALA A C 1
ATOM 755 O O . ALA A 1 98 ? 8.021 -19.672 -0.867 1.00 87.12 98 ALA A O 1
ATOM 756 N N . ARG A 1 99 ? 8.392 -17.452 -0.925 1.00 82.50 99 ARG A N 1
ATOM 757 C CA . ARG A 1 99 ? 9.403 -17.401 0.146 1.00 82.50 99 ARG A CA 1
ATOM 758 C C . ARG A 1 99 ? 8.870 -16.978 1.511 1.00 82.50 99 ARG A C 1
ATOM 760 O O . ARG A 1 99 ? 9.673 -16.798 2.423 1.00 82.50 99 ARG A O 1
ATOM 767 N N . LEU A 1 100 ? 7.558 -16.781 1.671 1.00 77.75 100 LEU A N 1
ATOM 768 C CA . LEU A 1 100 ? 6.959 -16.219 2.895 1.00 77.75 100 LEU A CA 1
ATOM 769 C C . LEU A 1 100 ? 7.447 -16.883 4.193 1.00 77.75 100 LEU A C 1
ATOM 771 O O . LEU A 1 100 ? 7.634 -16.199 5.196 1.00 77.75 100 LEU A O 1
ATOM 775 N N . ASP A 1 101 ? 7.660 -18.196 4.164 1.00 64.56 101 ASP A N 1
ATOM 776 C CA . ASP A 1 101 ? 8.130 -19.019 5.282 1.00 64.56 101 ASP A CA 1
ATOM 777 C C . ASP A 1 101 ? 9.623 -18.835 5.608 1.00 64.56 101 ASP A C 1
ATOM 779 O O . ASP A 1 101 ? 10.047 -19.026 6.750 1.00 64.56 101 ASP A O 1
ATOM 783 N N . ASN A 1 102 ? 10.420 -18.435 4.620 1.00 68.81 102 ASN A N 1
ATOM 784 C CA . ASN A 1 102 ? 11.868 -18.289 4.718 1.00 68.81 102 ASN A CA 1
ATOM 785 C C . ASN A 1 102 ? 12.319 -16.849 4.976 1.00 68.81 102 ASN A C 1
ATOM 787 O O . ASN A 1 102 ? 13.404 -16.657 5.527 1.00 68.81 102 ASN A O 1
ATOM 791 N N . LEU A 1 103 ? 11.490 -15.846 4.656 1.00 67.50 103 LEU A N 1
ATOM 792 C CA . LEU A 1 103 ? 11.807 -14.429 4.886 1.00 67.50 103 LEU A CA 1
ATOM 793 C C . LEU A 1 103 ? 12.272 -14.132 6.326 1.00 67.50 103 LEU A C 1
ATOM 795 O O . LEU A 1 103 ? 13.287 -13.456 6.468 1.00 67.50 103 LEU A O 1
ATOM 799 N N . PRO A 1 104 ? 11.644 -14.661 7.399 1.00 59.59 104 PRO A N 1
ATOM 800 C CA . PRO A 1 104 ? 12.102 -14.396 8.767 1.00 59.59 104 PRO A CA 1
ATOM 801 C C . PRO A 1 104 ? 13.479 -14.996 9.104 1.00 59.59 104 PRO A C 1
ATOM 803 O O . PRO A 1 104 ? 14.123 -14.552 10.052 1.00 59.59 104 PRO A O 1
ATOM 806 N N . ASN A 1 105 ? 13.920 -16.015 8.356 1.00 57.78 105 ASN A N 1
ATOM 807 C CA . ASN A 1 105 ? 15.123 -16.808 8.633 1.00 57.78 105 ASN A CA 1
ATOM 808 C C . ASN A 1 105 ? 16.317 -16.432 7.743 1.00 57.78 105 ASN A C 1
ATOM 810 O O . ASN A 1 105 ? 17.435 -16.909 7.968 1.00 57.78 105 ASN A O 1
ATOM 814 N N . GLU A 1 106 ? 16.110 -15.590 6.727 1.00 57.97 106 GLU A N 1
ATOM 815 C CA . GLU A 1 106 ? 17.203 -15.036 5.937 1.00 57.97 106 GLU A CA 1
ATOM 816 C C . GLU A 1 106 ? 18.096 -14.188 6.853 1.00 57.97 106 GLU A C 1
ATOM 818 O O . GLU A 1 106 ? 17.654 -13.170 7.388 1.00 57.97 106 GLU A O 1
ATOM 823 N N . LYS A 1 107 ? 19.346 -14.642 7.041 1.00 47.56 107 LYS A N 1
ATOM 824 C CA . LYS A 1 107 ? 20.369 -14.068 7.930 1.00 47.56 107 LYS A CA 1
ATOM 825 C C . LYS A 1 107 ? 20.756 -12.637 7.522 1.00 47.56 107 LYS A C 1
ATOM 827 O O . LYS A 1 107 ? 21.844 -12.413 7.001 1.00 47.56 107 LYS A O 1
ATOM 832 N N . SER A 1 108 ? 19.904 -11.659 7.795 1.00 48.84 108 SER A N 1
ATOM 833 C CA . SER A 1 108 ? 20.318 -10.269 7.964 1.00 48.84 108 SER A CA 1
ATOM 834 C C . SER A 1 108 ? 20.553 -10.025 9.449 1.00 48.84 108 SER A C 1
ATOM 836 O O . SER A 1 108 ? 19.716 -10.341 10.291 1.00 48.84 108 SER A O 1
ATOM 838 N N . THR A 1 109 ? 21.719 -9.496 9.797 1.00 40.50 109 THR A N 1
ATOM 839 C CA . THR A 1 109 ? 22.026 -9.041 11.154 1.00 40.50 109 THR A CA 1
ATOM 840 C C . THR A 1 109 ? 21.073 -7.906 11.528 1.00 40.50 109 THR A C 1
ATOM 842 O O . THR A 1 109 ? 21.296 -6.768 11.132 1.00 40.50 109 THR A O 1
ATOM 845 N N . GLY A 1 110 ? 19.995 -8.204 12.249 1.00 46.75 110 GLY A N 1
ATOM 846 C CA . GLY A 1 110 ? 19.031 -7.197 12.687 1.00 46.75 110 GLY A CA 1
ATOM 847 C C . GLY A 1 110 ? 17.602 -7.709 12.597 1.00 46.75 110 GLY A C 1
ATOM 848 O O . GLY A 1 110 ? 17.214 -8.360 11.636 1.00 46.75 110 GLY A O 1
ATOM 849 N N . PHE A 1 111 ? 16.835 -7.438 13.643 1.00 50.81 111 PHE A N 1
ATOM 850 C CA . PHE A 1 111 ? 15.436 -7.813 13.780 1.00 50.81 111 PHE A CA 1
ATOM 851 C C . PHE A 1 111 ? 14.612 -7.287 12.587 1.00 50.81 111 PHE A C 1
ATOM 853 O O . PHE A 1 111 ? 14.511 -6.084 12.360 1.00 50.81 111 PHE A O 1
ATOM 860 N N . ASP A 1 112 ? 14.036 -8.199 11.812 1.00 68.56 112 ASP A N 1
ATOM 861 C CA . ASP A 1 112 ? 13.651 -7.989 10.413 1.00 68.56 112 ASP A CA 1
ATOM 862 C C . ASP A 1 112 ? 12.226 -7.426 10.188 1.00 68.56 112 ASP A C 1
ATOM 864 O O . ASP A 1 112 ? 11.553 -7.639 9.177 1.00 68.56 112 ASP A O 1
ATOM 868 N N . THR A 1 113 ? 11.710 -6.682 11.162 1.00 72.31 113 THR A N 1
ATOM 869 C CA . THR A 1 113 ? 10.326 -6.189 11.138 1.00 72.31 113 THR A CA 1
ATOM 870 C C . THR A 1 113 ? 10.066 -5.252 9.950 1.00 72.31 113 THR A C 1
ATOM 872 O O . THR A 1 113 ? 9.005 -5.312 9.331 1.00 72.31 113 THR A O 1
ATOM 875 N N . THR A 1 114 ? 11.038 -4.411 9.578 1.00 77.75 114 THR A N 1
ATOM 876 C CA . THR A 1 114 ? 10.902 -3.461 8.461 1.00 77.75 114 THR A CA 1
ATOM 877 C C . THR A 1 114 ? 10.812 -4.161 7.105 1.00 77.75 114 THR A C 1
ATOM 879 O O . THR A 1 114 ? 9.982 -3.765 6.284 1.00 77.75 114 THR A O 1
ATOM 882 N N . ARG A 1 115 ? 11.604 -5.217 6.859 1.00 80.94 115 ARG A N 1
ATOM 883 C CA . ARG A 1 115 ? 11.532 -5.993 5.607 1.00 80.94 115 ARG A CA 1
ATOM 884 C C . ARG A 1 115 ? 10.180 -6.673 5.474 1.00 80.94 115 ARG A C 1
ATOM 886 O O . ARG A 1 115 ? 9.546 -6.537 4.433 1.00 80.94 115 ARG A O 1
ATOM 893 N N . LEU A 1 116 ? 9.701 -7.323 6.537 1.00 84.69 116 LEU A N 1
ATOM 894 C CA . LEU A 1 116 ? 8.387 -7.972 6.551 1.00 84.69 116 LEU A CA 1
ATOM 895 C C . LEU A 1 116 ? 7.253 -6.961 6.310 1.00 84.69 116 LEU A C 1
ATOM 897 O O . LEU A 1 116 ? 6.335 -7.232 5.537 1.00 84.69 116 LEU A O 1
ATOM 901 N N . CYS A 1 117 ? 7.333 -5.767 6.904 1.00 85.12 117 CYS A N 1
ATOM 902 C CA . CYS A 1 117 ? 6.367 -4.694 6.661 1.00 85.12 117 CYS A CA 1
ATOM 903 C C . CYS A 1 117 ? 6.439 -4.136 5.229 1.00 85.12 117 CYS A C 1
ATOM 905 O O . CYS A 1 117 ? 5.400 -3.843 4.636 1.00 85.12 117 CYS A O 1
ATOM 907 N N . ASN A 1 118 ? 7.637 -4.004 4.649 1.00 86.12 118 ASN A N 1
ATOM 908 C CA . ASN A 1 118 ? 7.803 -3.606 3.249 1.00 86.12 118 ASN A CA 1
ATOM 909 C C . ASN A 1 118 ? 7.230 -4.660 2.300 1.00 86.12 118 ASN A C 1
ATOM 911 O O . ASN A 1 118 ? 6.446 -4.305 1.425 1.00 86.12 118 ASN A O 1
ATOM 915 N N . ALA A 1 119 ? 7.534 -5.938 2.525 1.00 90.44 119 ALA A N 1
ATOM 916 C CA . ALA A 1 119 ? 6.971 -7.061 1.785 1.00 90.44 119 ALA A CA 1
ATOM 917 C C . ALA A 1 119 ? 5.434 -7.088 1.862 1.00 90.44 119 ALA A C 1
ATOM 919 O O . ALA A 1 119 ? 4.763 -7.174 0.835 1.00 90.44 119 ALA A O 1
ATOM 920 N N . ALA A 1 120 ? 4.861 -6.917 3.058 1.00 91.19 120 ALA A N 1
ATOM 921 C CA . ALA A 1 120 ? 3.413 -6.806 3.224 1.00 91.19 120 ALA A CA 1
ATOM 922 C C . ALA A 1 120 ? 2.830 -5.613 2.452 1.00 91.19 120 ALA A C 1
ATOM 924 O O . ALA A 1 120 ? 1.790 -5.733 1.806 1.00 91.19 120 ALA A O 1
ATOM 925 N N . GLY A 1 121 ? 3.510 -4.465 2.489 1.00 90.56 121 GLY A N 1
ATOM 926 C CA . GLY A 1 121 ? 3.115 -3.286 1.727 1.00 90.56 121 GLY A CA 1
ATOM 927 C C . GLY A 1 121 ? 3.175 -3.505 0.216 1.00 90.56 121 GLY A C 1
ATOM 928 O O . GLY A 1 121 ? 2.290 -3.024 -0.483 1.00 90.56 121 GLY A O 1
ATOM 929 N N . LEU A 1 122 ? 4.182 -4.229 -0.288 1.00 92.50 122 LEU A N 1
ATOM 930 C CA . LEU A 1 122 ? 4.338 -4.528 -1.716 1.00 92.50 122 LEU A CA 1
ATOM 931 C C . LEU A 1 122 ? 3.181 -5.390 -2.208 1.00 92.50 122 LEU A C 1
ATOM 933 O O . LEU A 1 122 ? 2.566 -5.070 -3.222 1.00 92.50 122 LEU A O 1
ATOM 937 N N . LEU A 1 123 ? 2.837 -6.429 -1.445 1.00 94.75 123 LEU A N 1
ATOM 938 C CA . LEU A 1 123 ? 1.677 -7.272 -1.721 1.00 94.75 123 LEU A CA 1
ATOM 939 C C . LEU A 1 123 ? 0.382 -6.454 -1.709 1.00 94.75 123 LEU A C 1
ATOM 941 O O . LEU A 1 123 ? -0.408 -6.556 -2.641 1.00 94.75 123 LEU A O 1
ATOM 945 N N . ALA A 1 124 ? 0.186 -5.602 -0.699 1.00 92.31 124 ALA A N 1
ATOM 946 C CA . ALA A 1 124 ? -1.009 -4.769 -0.599 1.00 92.31 124 ALA A CA 1
ATOM 947 C C . ALA A 1 124 ? -1.109 -3.725 -1.729 1.00 92.31 124 ALA A C 1
ATOM 949 O O . ALA A 1 124 ? -2.202 -3.457 -2.222 1.00 92.31 124 ALA A O 1
ATOM 950 N N . GLN A 1 125 ? 0.010 -3.140 -2.165 1.00 91.81 125 GLN A N 1
ATOM 951 C CA . GLN A 1 125 ? 0.033 -2.207 -3.294 1.00 91.81 125 GLN A CA 1
ATOM 952 C C . GLN A 1 125 ? -0.253 -2.930 -4.612 1.00 91.81 125 GLN A C 1
ATOM 954 O O . GLN A 1 125 ? -1.058 -2.453 -5.411 1.00 91.81 125 GLN A O 1
ATOM 959 N N . TRP A 1 126 ? 0.360 -4.098 -4.816 1.00 94.44 126 TRP A N 1
ATOM 960 C CA . TRP A 1 126 ? 0.118 -4.937 -5.984 1.00 94.44 126 TRP A CA 1
ATOM 961 C C . TRP A 1 126 ? -1.367 -5.268 -6.131 1.00 94.44 126 TRP A C 1
ATOM 963 O O . TRP A 1 126 ? -1.944 -5.089 -7.204 1.00 94.44 126 TRP A O 1
ATOM 973 N N . THR A 1 127 ? -2.020 -5.679 -5.042 1.00 92.75 127 THR A N 1
ATOM 974 C CA . THR A 1 127 ? -3.445 -6.029 -5.070 1.00 92.75 127 THR A CA 1
ATOM 975 C C . THR A 1 127 ? -4.371 -4.850 -5.292 1.00 92.75 127 THR A C 1
ATOM 977 O O . THR A 1 127 ? -5.415 -5.023 -5.920 1.00 92.75 127 THR A O 1
ATOM 980 N N . ALA A 1 128 ? -4.002 -3.668 -4.798 1.00 86.56 128 ALA A N 1
ATOM 981 C CA . ALA A 1 128 ? -4.770 -2.449 -5.011 1.00 86.56 128 ALA A CA 1
ATOM 982 C C . ALA A 1 128 ? -4.716 -1.971 -6.468 1.00 86.56 128 ALA A C 1
ATOM 984 O O . ALA A 1 128 ? -5.672 -1.360 -6.939 1.00 86.56 128 ALA A O 1
ATOM 985 N N . SER A 1 129 ? -3.598 -2.205 -7.161 1.00 87.56 129 SER A N 1
ATOM 986 C CA . SER A 1 129 ? -3.306 -1.521 -8.426 1.00 87.56 129 SER A CA 1
ATOM 987 C C . SER A 1 129 ? -3.271 -2.417 -9.660 1.00 87.56 129 SER A C 1
ATOM 989 O O . SER A 1 129 ? -3.629 -1.940 -10.732 1.00 87.56 129 SER A O 1
ATOM 991 N N . PHE A 1 130 ? -2.831 -3.673 -9.541 1.00 92.06 130 PHE A N 1
ATOM 992 C CA . PHE A 1 130 ? -2.477 -4.493 -10.709 1.00 92.06 130 PHE A CA 1
ATOM 993 C C . PHE A 1 130 ? -2.966 -5.940 -10.640 1.00 92.06 130 PHE A C 1
ATOM 995 O O . PHE A 1 130 ? -3.137 -6.565 -11.679 1.00 92.06 130 PHE A O 1
ATOM 1002 N N . ALA A 1 131 ? -3.203 -6.491 -9.446 1.00 88.12 131 ALA A N 1
ATOM 1003 C CA . ALA A 1 131 ? -3.578 -7.896 -9.338 1.00 88.12 131 ALA A CA 1
ATOM 1004 C C . ALA A 1 131 ? -4.949 -8.193 -9.961 1.00 88.12 131 ALA A C 1
ATOM 1006 O O . ALA A 1 131 ? -5.956 -7.535 -9.662 1.00 88.12 131 ALA A O 1
ATOM 1007 N N . GLU A 1 132 ? -4.987 -9.287 -10.715 1.00 86.94 132 GLU A N 1
ATOM 1008 C CA . GLU A 1 132 ? -6.217 -9.902 -11.191 1.00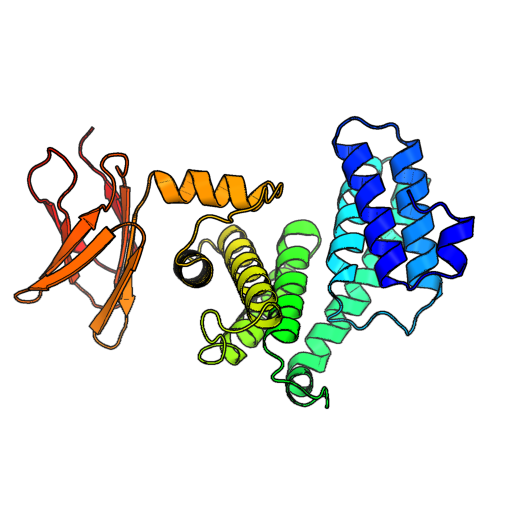 86.94 132 GLU A CA 1
ATOM 1009 C C . GLU A 1 132 ? -7.086 -10.402 -10.032 1.00 86.94 132 GLU A C 1
ATOM 1011 O O . GLU A 1 132 ? -6.608 -10.708 -8.933 1.00 86.94 132 GLU A O 1
ATOM 1016 N N . ALA A 1 133 ? -8.393 -10.525 -10.280 1.00 79.62 133 ALA A N 1
ATOM 1017 C CA . ALA A 1 133 ? -9.361 -10.904 -9.249 1.00 79.62 133 ALA A CA 1
ATOM 1018 C C . ALA A 1 133 ? -9.006 -12.218 -8.531 1.00 79.62 133 ALA A C 1
ATOM 1020 O O . ALA A 1 133 ? -9.183 -12.310 -7.316 1.00 79.62 133 ALA A O 1
ATOM 1021 N N . ALA A 1 134 ? -8.471 -13.196 -9.266 1.00 79.12 134 ALA A N 1
ATOM 1022 C CA . ALA A 1 134 ? -8.072 -14.495 -8.729 1.00 79.12 134 ALA A CA 1
ATOM 1023 C C . ALA A 1 134 ? -6.858 -14.414 -7.781 1.00 79.12 134 ALA A C 1
ATOM 1025 O O . ALA A 1 134 ? -6.790 -15.166 -6.810 1.00 79.12 134 ALA A O 1
ATOM 1026 N N . ASP A 1 135 ? -5.937 -13.472 -8.011 1.00 85.00 135 ASP A N 1
ATOM 1027 C CA . ASP A 1 135 ? -4.695 -13.347 -7.237 1.00 85.00 135 ASP A CA 1
ATOM 1028 C C . ASP A 1 135 ? -4.824 -12.399 -6.038 1.00 85.00 135 ASP A C 1
ATOM 1030 O O . ASP A 1 135 ? -4.034 -12.481 -5.090 1.00 85.00 135 ASP A O 1
ATOM 1034 N N . ARG A 1 136 ? -5.845 -11.528 -6.027 1.00 86.31 136 ARG A N 1
ATOM 1035 C CA . ARG A 1 136 ? -6.079 -10.567 -4.937 1.00 86.31 136 ARG A CA 1
ATOM 1036 C C . ARG A 1 136 ? -6.158 -11.234 -3.566 1.00 86.31 136 ARG A C 1
ATOM 1038 O O . ARG A 1 136 ? -5.456 -10.811 -2.652 1.00 86.31 136 ARG A O 1
ATOM 1045 N N . ILE A 1 137 ? -6.955 -12.295 -3.428 1.00 85.31 137 ILE A N 1
ATOM 1046 C CA . ILE A 1 137 ? -7.154 -12.981 -2.139 1.00 85.31 137 ILE A CA 1
ATOM 1047 C C . ILE A 1 137 ? -5.842 -13.599 -1.644 1.00 85.31 137 ILE A C 1
ATOM 1049 O O . ILE A 1 137 ? -5.485 -13.440 -0.477 1.00 85.31 137 ILE A O 1
ATOM 1053 N N . ARG A 1 138 ? -5.093 -14.257 -2.536 1.00 88.62 138 ARG A N 1
ATOM 1054 C CA . ARG A 1 138 ? -3.820 -14.910 -2.201 1.00 88.62 138 ARG A CA 1
ATOM 1055 C C . ARG A 1 138 ? -2.791 -13.901 -1.689 1.00 88.62 138 ARG A C 1
ATOM 1057 O O . ARG A 1 138 ? -2.173 -14.117 -0.649 1.00 88.62 138 ARG A O 1
ATOM 1064 N N . CYS A 1 139 ? -2.638 -12.782 -2.390 1.00 91.81 139 CYS A N 1
ATOM 1065 C CA . CYS A 1 139 ? -1.723 -11.713 -2.003 1.00 91.81 139 CYS A CA 1
ATOM 1066 C C . CYS A 1 139 ? -2.159 -11.009 -0.705 1.00 91.81 139 CYS A C 1
ATOM 1068 O O . CYS A 1 139 ? -1.316 -10.713 0.140 1.00 91.81 139 CYS A O 1
ATOM 1070 N N . GLN A 1 140 ? -3.464 -10.787 -0.502 1.00 89.06 140 GLN A N 1
ATOM 1071 C CA . GLN A 1 140 ? -3.998 -10.223 0.745 1.00 89.06 140 GLN A CA 1
ATOM 1072 C C . GLN A 1 140 ? -3.713 -11.132 1.946 1.00 89.06 140 GLN A C 1
ATOM 1074 O O . GLN A 1 140 ? -3.255 -10.655 2.983 1.00 89.06 140 GLN A O 1
ATOM 1079 N N . GLN A 1 141 ? -3.936 -12.441 1.806 1.00 88.94 141 GLN A N 1
ATOM 1080 C CA . GLN A 1 141 ? -3.634 -13.421 2.853 1.00 88.94 141 GLN A CA 1
ATOM 1081 C C . GLN A 1 141 ? -2.138 -13.451 3.182 1.00 88.94 141 GLN A C 1
ATOM 1083 O O . GLN A 1 141 ? -1.770 -13.404 4.355 1.00 88.94 141 GLN A O 1
ATOM 1088 N N . ALA A 1 142 ? -1.281 -13.449 2.159 1.00 91.12 142 ALA A N 1
ATOM 1089 C CA . ALA A 1 142 ? 0.166 -13.367 2.328 1.00 91.12 142 ALA A CA 1
ATOM 1090 C C . ALA A 1 142 ? 0.596 -12.087 3.072 1.00 91.12 142 ALA A C 1
ATOM 1092 O O . ALA A 1 142 ? 1.386 -12.150 4.014 1.00 91.12 142 ALA A O 1
ATOM 1093 N N . ALA A 1 143 ? 0.032 -10.930 2.710 1.00 91.94 143 ALA A N 1
ATOM 1094 C CA . ALA A 1 143 ? 0.319 -9.661 3.377 1.00 91.94 143 ALA A CA 1
ATOM 1095 C C . ALA A 1 143 ? -0.109 -9.678 4.853 1.00 91.94 143 ALA A C 1
ATOM 1097 O O . ALA A 1 143 ? 0.646 -9.246 5.725 1.00 91.94 143 ALA A O 1
ATOM 1098 N N . LEU A 1 144 ? -1.302 -10.206 5.148 1.00 87.56 144 LEU A N 1
ATOM 1099 C CA . LEU A 1 144 ? -1.804 -10.342 6.516 1.00 87.56 144 LEU A CA 1
ATOM 1100 C C . LEU A 1 144 ? -0.929 -11.268 7.365 1.00 87.56 144 LEU A C 1
ATOM 1102 O O . LEU A 1 144 ? -0.705 -10.971 8.539 1.00 87.56 144 LEU A O 1
ATOM 1106 N N . GLU A 1 145 ? -0.400 -12.346 6.788 1.00 86.50 145 GLU A N 1
ATOM 1107 C CA . GLU A 1 145 ? 0.489 -13.262 7.503 1.00 86.50 145 GLU A CA 1
ATOM 1108 C C . GLU A 1 145 ? 1.820 -12.590 7.871 1.00 86.50 145 GLU A C 1
ATOM 1110 O O . GLU A 1 145 ? 2.234 -12.631 9.030 1.00 86.50 145 GLU A O 1
ATOM 1115 N N . LEU A 1 146 ? 2.437 -11.850 6.946 1.00 87.06 146 LEU A N 1
ATOM 1116 C CA . LEU A 1 146 ? 3.640 -11.055 7.240 1.00 87.06 146 LEU A CA 1
ATOM 1117 C C . LEU A 1 146 ? 3.385 -9.994 8.323 1.00 87.06 146 LEU A C 1
ATOM 1119 O O . LEU A 1 146 ? 4.202 -9.783 9.227 1.00 87.06 146 LEU A O 1
ATOM 1123 N N . LEU A 1 147 ? 2.219 -9.344 8.282 1.00 84.38 147 LEU A N 1
ATOM 1124 C CA . LEU A 1 147 ? 1.802 -8.390 9.310 1.00 84.38 147 LEU A CA 1
ATOM 1125 C C . LEU A 1 147 ? 1.535 -9.066 10.661 1.00 84.38 147 LEU A C 1
ATOM 1127 O O . LEU A 1 147 ? 1.718 -8.436 11.707 1.00 84.38 147 LEU A O 1
ATOM 1131 N N . ARG A 1 148 ? 1.120 -10.335 10.674 1.00 81.50 148 ARG A N 1
ATOM 1132 C CA . ARG A 1 148 ? 0.939 -11.120 11.899 1.00 81.50 148 ARG A CA 1
ATOM 1133 C C . ARG A 1 148 ? 2.281 -11.433 12.558 1.00 81.50 148 ARG A C 1
ATOM 1135 O O . ARG A 1 148 ? 2.391 -11.257 13.768 1.00 81.50 148 ARG A O 1
ATOM 1142 N N . LEU A 1 149 ? 3.292 -11.821 11.778 1.00 78.31 149 LEU A N 1
ATOM 1143 C CA . LEU A 1 149 ? 4.646 -12.147 12.265 1.00 78.31 149 LEU A CA 1
ATOM 1144 C C . LEU A 1 149 ? 5.375 -10.955 12.902 1.00 78.31 149 LEU A C 1
ATOM 1146 O O . LEU A 1 149 ? 6.301 -11.116 13.690 1.00 78.31 149 LEU A O 1
ATOM 1150 N N . THR A 1 150 ? 4.930 -9.746 12.582 1.00 73.31 150 THR A N 1
ATOM 1151 C CA . THR A 1 150 ? 5.482 -8.493 13.100 1.00 73.31 150 THR A CA 1
ATOM 1152 C C . THR A 1 150 ? 4.720 -7.954 14.321 1.00 73.31 150 THR A C 1
ATOM 1154 O O . THR A 1 150 ? 5.137 -6.953 14.910 1.00 73.31 150 THR A O 1
ATOM 1157 N N . ARG A 1 151 ? 3.630 -8.609 14.763 1.00 65.00 151 ARG A N 1
ATOM 1158 C CA . ARG A 1 151 ? 2.904 -8.228 15.990 1.00 65.00 151 ARG A CA 1
ATOM 1159 C C . ARG A 1 151 ? 3.770 -8.465 17.232 1.00 65.00 151 ARG A C 1
ATOM 1161 O O . ARG A 1 151 ? 4.301 -9.550 17.421 1.00 65.00 151 ARG A O 1
ATOM 1168 N N . GLY A 1 152 ? 3.886 -7.444 18.083 1.00 54.78 152 GLY A N 1
ATOM 1169 C CA . GLY A 1 152 ? 4.696 -7.476 19.312 1.00 54.78 152 GLY A CA 1
ATOM 1170 C C . GLY A 1 152 ? 6.165 -7.073 19.133 1.00 54.78 152 GLY A C 1
ATOM 1171 O O . GLY A 1 152 ? 6.836 -6.811 20.122 1.00 54.78 152 GLY A O 1
ATOM 1172 N N . ASN A 1 153 ? 6.635 -6.947 17.886 1.00 51.09 153 ASN A N 1
ATOM 1173 C CA . ASN A 1 153 ? 8.039 -6.689 17.537 1.00 51.09 153 ASN A CA 1
ATOM 1174 C C . ASN A 1 153 ? 8.300 -5.274 16.987 1.00 51.09 153 ASN A C 1
ATOM 1176 O O . ASN A 1 153 ? 9.433 -4.933 16.647 1.00 51.09 153 ASN A O 1
ATOM 1180 N N . VAL A 1 154 ? 7.264 -4.435 16.904 1.00 48.97 154 VAL A N 1
ATOM 1181 C CA . VAL A 1 154 ? 7.394 -3.003 16.612 1.00 48.97 154 VAL A CA 1
ATOM 1182 C C . VAL A 1 154 ? 7.499 -2.279 17.954 1.00 48.97 154 VAL A C 1
ATOM 1184 O O . VAL A 1 154 ? 6.498 -1.839 18.515 1.00 48.97 154 VAL A O 1
ATOM 1187 N N . SER A 1 155 ? 8.708 -2.222 18.519 1.00 40.31 155 SER A N 1
ATOM 1188 C CA . SER A 1 155 ? 8.956 -1.341 19.661 1.00 40.31 155 SER A CA 1
ATOM 1189 C C . SER A 1 155 ? 8.788 0.100 19.195 1.00 40.31 155 SER A C 1
ATOM 1191 O O . SER A 1 155 ? 9.397 0.535 18.218 1.00 40.31 155 SER A O 1
ATOM 1193 N N . ILE A 1 156 ? 7.927 0.821 19.900 1.00 41.72 156 ILE A N 1
ATOM 1194 C CA . ILE A 1 156 ? 7.604 2.217 19.654 1.00 41.72 156 ILE A CA 1
ATOM 1195 C C . ILE A 1 156 ? 8.847 3.052 20.014 1.00 41.72 156 ILE A C 1
ATOM 1197 O O . ILE A 1 156 ? 9.248 3.108 21.171 1.00 41.72 156 ILE A O 1
ATOM 1201 N N . PHE A 1 157 ? 9.457 3.649 18.989 1.00 41.25 157 PHE A N 1
ATOM 1202 C CA . PHE A 1 157 ? 10.412 4.764 19.026 1.00 41.25 157 PHE A CA 1
ATOM 1203 C C . PHE A 1 157 ? 11.620 4.663 19.974 1.00 41.25 157 PHE A C 1
ATOM 1205 O O . PHE A 1 157 ? 11.685 5.371 20.978 1.00 41.25 157 PHE A O 1
ATOM 1212 N N . THR A 1 158 ? 12.668 3.936 19.570 1.00 38.19 158 THR A N 1
ATOM 1213 C CA . THR A 1 158 ? 14.031 4.263 20.037 1.00 38.19 158 THR A CA 1
ATOM 1214 C C . THR A 1 158 ? 15.067 4.484 18.922 1.00 38.19 158 THR A C 1
ATOM 1216 O O . THR A 1 158 ? 16.129 5.027 19.218 1.00 38.19 158 THR A O 1
ATOM 1219 N N . ASN A 1 159 ? 14.784 4.165 17.642 1.00 40.94 159 ASN A N 1
ATOM 1220 C CA . ASN A 1 159 ? 15.736 4.354 16.522 1.00 40.94 159 ASN A CA 1
ATOM 1221 C C . ASN A 1 159 ? 15.045 4.573 15.136 1.00 40.94 159 ASN A C 1
ATOM 1223 O O . ASN A 1 159 ? 14.037 3.915 14.871 1.00 40.94 159 ASN A O 1
ATOM 1227 N N . PRO A 1 160 ? 15.562 5.441 14.231 1.00 44.97 160 PRO A N 1
ATOM 1228 C CA . PRO A 1 160 ? 15.109 5.637 12.841 1.00 44.97 160 PRO A CA 1
ATOM 1229 C C . PRO A 1 160 ? 14.692 4.394 12.029 1.00 44.97 160 PRO A C 1
ATOM 1231 O O . PRO A 1 160 ? 13.722 4.460 11.271 1.00 44.97 160 PRO A O 1
ATOM 1234 N N . GLU A 1 161 ? 15.378 3.256 12.174 1.00 46.22 161 GLU A N 1
ATOM 1235 C CA . GLU A 1 161 ? 15.008 2.018 11.465 1.00 46.22 161 GLU A CA 1
ATOM 1236 C C . GLU A 1 161 ? 13.634 1.487 11.906 1.00 46.22 161 GLU A C 1
ATOM 1238 O O . GLU A 1 161 ? 12.852 1.025 11.070 1.00 46.22 161 GLU A O 1
ATOM 1243 N N . GLN A 1 162 ? 13.284 1.650 13.186 1.00 51.72 162 GLN A N 1
ATOM 1244 C CA . GLN A 1 162 ? 11.966 1.292 13.721 1.00 51.72 162 GLN A CA 1
ATOM 1245 C C . GLN A 1 162 ? 10.877 2.230 13.181 1.00 51.72 162 GLN A C 1
ATOM 1247 O O . GLN A 1 162 ? 9.784 1.773 12.858 1.00 51.72 162 GLN A O 1
ATOM 1252 N N . THR A 1 163 ? 11.187 3.517 12.978 1.00 58.47 163 THR A N 1
ATOM 1253 C CA . THR A 1 163 ? 10.270 4.488 12.353 1.00 58.47 163 THR A CA 1
ATOM 1254 C C . THR A 1 163 ? 9.903 4.082 10.921 1.00 58.47 163 THR A C 1
ATOM 1256 O O . THR A 1 163 ? 8.744 4.195 10.519 1.00 58.47 163 THR A O 1
ATOM 1259 N N . SER A 1 164 ? 10.864 3.557 10.153 1.00 65.12 164 SER A N 1
ATOM 1260 C CA . SER A 1 164 ? 10.621 3.112 8.774 1.00 65.12 164 SER A CA 1
ATOM 1261 C C . SER A 1 164 ? 9.707 1.878 8.698 1.00 65.12 164 SER A C 1
ATOM 1263 O O . SER A 1 164 ? 8.775 1.850 7.890 1.00 65.12 164 SER A O 1
ATOM 1265 N N . GLY A 1 165 ? 9.897 0.900 9.592 1.00 70.19 165 GLY A N 1
ATOM 1266 C CA . GLY A 1 165 ? 9.055 -0.295 9.685 1.00 70.19 165 GLY A CA 1
ATOM 1267 C C . GLY A 1 165 ? 7.627 0.010 10.133 1.00 70.19 165 GLY A C 1
ATOM 1268 O O . GLY A 1 165 ? 6.679 -0.563 9.593 1.00 70.19 165 GLY A O 1
ATOM 1269 N N . THR A 1 166 ? 7.455 0.959 11.054 1.00 70.88 166 THR A N 1
ATOM 1270 C CA . THR A 1 166 ? 6.141 1.430 11.516 1.00 70.88 166 THR A CA 1
ATOM 1271 C C . THR A 1 166 ? 5.336 2.088 10.393 1.00 70.88 166 THR A C 1
ATOM 1273 O O . THR A 1 166 ? 4.163 1.761 10.199 1.00 70.88 166 THR A O 1
ATOM 1276 N N . ILE A 1 167 ? 5.962 2.964 9.595 1.00 73.75 167 ILE A N 1
ATOM 1277 C CA . ILE A 1 167 ? 5.307 3.600 8.438 1.00 73.75 167 ILE A CA 1
ATOM 1278 C C . ILE A 1 167 ? 4.963 2.553 7.373 1.00 73.75 167 ILE A C 1
ATOM 1280 O O . ILE A 1 167 ? 3.847 2.549 6.847 1.00 73.75 167 ILE A O 1
ATOM 1284 N N . ALA A 1 168 ? 5.891 1.638 7.075 1.00 78.62 168 ALA A N 1
ATOM 1285 C CA . ALA A 1 168 ? 5.655 0.557 6.122 1.00 78.62 168 ALA A CA 1
ATOM 1286 C C . ALA A 1 168 ? 4.466 -0.320 6.547 1.00 78.62 168 ALA A C 1
ATOM 1288 O O . ALA A 1 168 ? 3.604 -0.629 5.720 1.00 78.62 168 ALA A O 1
ATOM 1289 N N . ARG A 1 169 ? 4.374 -0.640 7.846 1.00 83.88 169 ARG A N 1
ATOM 1290 C CA . ARG A 1 169 ? 3.255 -1.381 8.436 1.00 83.88 169 ARG A CA 1
ATOM 1291 C C . ARG A 1 169 ? 1.934 -0.640 8.277 1.00 83.88 169 ARG A C 1
ATOM 1293 O O . ARG A 1 169 ? 0.960 -1.227 7.810 1.00 83.88 169 ARG A O 1
ATOM 1300 N N . ALA A 1 170 ? 1.900 0.636 8.657 1.00 78.88 170 ALA A N 1
ATOM 1301 C CA . ALA A 1 170 ? 0.695 1.455 8.579 1.00 78.88 170 ALA A CA 1
ATOM 1302 C C . ALA A 1 170 ? 0.177 1.564 7.139 1.00 78.88 170 ALA A C 1
ATOM 1304 O O . ALA A 1 170 ? -1.013 1.366 6.900 1.00 78.88 170 ALA A O 1
ATOM 1305 N N . ARG A 1 171 ? 1.073 1.788 6.169 1.00 82.50 171 ARG A N 1
ATOM 1306 C CA . ARG A 1 171 ? 0.724 1.803 4.743 1.00 82.50 171 ARG A CA 1
ATOM 1307 C C . ARG A 1 171 ? 0.124 0.470 4.294 1.00 82.50 171 ARG A C 1
ATOM 1309 O O . ARG A 1 171 ? -0.915 0.472 3.642 1.00 82.50 171 ARG A O 1
ATOM 1316 N N . ALA A 1 172 ? 0.751 -0.657 4.641 1.00 88.31 172 ALA A N 1
ATOM 1317 C CA . ALA A 1 172 ? 0.253 -1.982 4.270 1.00 88.31 172 ALA A CA 1
ATOM 1318 C C . ALA A 1 172 ? -1.160 -2.233 4.824 1.00 88.31 172 ALA A C 1
ATOM 1320 O O . ALA A 1 172 ? -2.060 -2.630 4.088 1.00 88.31 172 ALA A O 1
ATOM 1321 N N . LEU A 1 173 ? -1.371 -1.935 6.108 1.00 85.94 173 LEU A N 1
ATOM 1322 C CA . LEU A 1 173 ? -2.669 -2.066 6.770 1.00 85.94 173 LEU A CA 1
ATOM 1323 C C . LEU A 1 173 ? -3.739 -1.160 6.144 1.00 85.94 173 LEU A C 1
ATOM 1325 O O . LEU A 1 173 ? -4.866 -1.605 5.934 1.00 85.94 173 LEU A O 1
ATOM 1329 N N . PHE A 1 174 ? -3.389 0.082 5.800 1.00 81.56 174 PHE A N 1
ATOM 1330 C CA . PHE A 1 174 ? -4.307 1.015 5.147 1.00 81.56 174 PHE A CA 1
ATOM 1331 C C . PHE A 1 174 ? -4.706 0.550 3.740 1.00 81.56 174 PHE A C 1
ATOM 1333 O O . PHE A 1 174 ? -5.890 0.542 3.410 1.00 81.56 174 PHE A O 1
ATOM 1340 N N . LEU A 1 175 ? -3.746 0.096 2.929 1.00 84.44 175 LEU A N 1
ATOM 1341 C CA . LEU A 1 175 ? -4.022 -0.449 1.596 1.00 84.44 175 LEU A CA 1
ATOM 1342 C C . LEU A 1 175 ? -4.926 -1.687 1.666 1.00 84.44 175 LEU A C 1
ATOM 1344 O O . LEU A 1 175 ? -5.856 -1.816 0.873 1.00 84.44 175 LEU A O 1
ATOM 1348 N N . LEU A 1 176 ? -4.700 -2.579 2.635 1.00 86.00 176 LEU A N 1
ATOM 1349 C CA . LEU A 1 176 ? -5.566 -3.741 2.847 1.00 86.00 176 LEU A CA 1
ATOM 1350 C C . LEU A 1 176 ? -6.963 -3.335 3.336 1.00 86.00 176 LEU A C 1
ATOM 1352 O O . LEU A 1 176 ? -7.952 -3.931 2.909 1.00 86.00 176 LEU A O 1
ATOM 1356 N N . TYR A 1 177 ? -7.073 -2.310 4.184 1.00 82.56 177 TYR A N 1
ATOM 1357 C CA . TYR A 1 177 ? -8.363 -1.747 4.584 1.00 82.56 177 TYR A CA 1
ATOM 1358 C C . TYR A 1 177 ? -9.153 -1.237 3.373 1.00 82.56 177 TYR A C 1
ATOM 1360 O O . TYR A 1 177 ? -10.311 -1.612 3.217 1.00 82.56 177 TYR A O 1
ATOM 1368 N N . GLN A 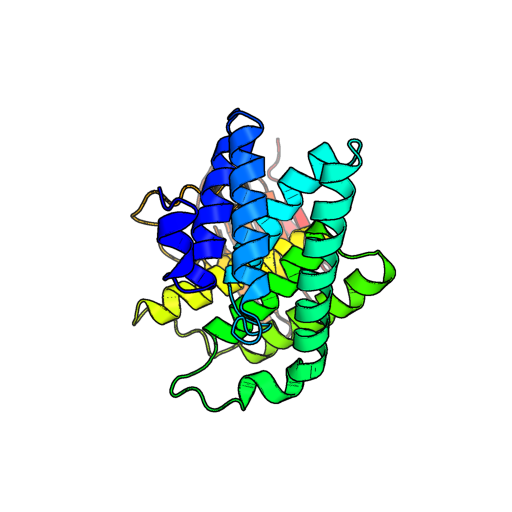1 178 ? -8.527 -0.462 2.480 1.00 76.75 178 GLN A N 1
ATOM 1369 C CA . GLN A 1 178 ? -9.195 0.065 1.282 1.00 76.75 178 GLN A CA 1
ATOM 1370 C C . GLN A 1 178 ? -9.760 -1.038 0.375 1.00 76.75 178 GLN A C 1
ATOM 1372 O O . GLN A 1 178 ? -10.754 -0.822 -0.311 1.00 76.75 178 GLN A O 1
ATOM 1377 N N . GLN A 1 179 ? -9.143 -2.220 0.382 1.00 80.44 179 GLN A N 1
ATOM 1378 C CA . GLN A 1 179 ? -9.562 -3.351 -0.446 1.00 80.44 179 GLN A CA 1
ATOM 1379 C C . GLN A 1 179 ? -10.612 -4.243 0.217 1.00 80.44 179 GLN A C 1
ATOM 1381 O O . GLN A 1 179 ? -11.437 -4.837 -0.469 1.00 80.44 179 GLN A O 1
ATOM 1386 N N . THR A 1 180 ? -10.539 -4.400 1.539 1.00 76.81 180 THR A N 1
ATOM 1387 C CA . THR A 1 180 ? -11.335 -5.395 2.277 1.00 76.81 180 THR A CA 1
ATOM 1388 C C . THR A 1 180 ? -12.476 -4.780 3.078 1.00 76.81 180 THR A C 1
ATOM 1390 O O . THR A 1 180 ? -13.373 -5.499 3.510 1.00 76.81 180 THR A O 1
ATOM 1393 N N . GLY A 1 181 ? -12.425 -3.474 3.345 1.00 65.69 181 GLY A N 1
ATOM 1394 C CA . GLY A 1 181 ? -13.319 -2.802 4.285 1.00 65.69 181 GLY A CA 1
ATOM 1395 C C . GLY A 1 181 ? -13.129 -3.239 5.743 1.00 65.69 181 GLY A C 1
ATOM 1396 O O . GLY A 1 181 ? -13.921 -2.857 6.598 1.00 65.69 181 GLY A O 1
ATOM 1397 N N . MET A 1 182 ? -12.100 -4.036 6.066 1.00 69.56 182 MET A N 1
ATOM 1398 C CA . MET A 1 182 ? -11.880 -4.528 7.428 1.00 69.56 182 MET A CA 1
ATOM 1399 C C . MET A 1 182 ? -11.356 -3.411 8.335 1.00 69.56 182 MET A C 1
ATOM 1401 O O . MET A 1 182 ? -10.153 -3.160 8.404 1.00 69.56 182 MET A O 1
ATOM 1405 N N . GLU A 1 183 ? -12.246 -2.774 9.089 1.00 65.88 183 GLU A N 1
ATOM 1406 C CA . GLU A 1 183 ? -11.920 -1.623 9.948 1.00 65.88 183 GLU A CA 1
ATOM 1407 C C . GLU A 1 183 ? -10.899 -1.937 11.056 1.00 65.88 183 GLU A C 1
ATOM 1409 O O . GLU A 1 183 ? -10.190 -1.037 11.500 1.00 65.88 183 GLU A O 1
ATOM 1414 N N . LEU A 1 184 ? -10.717 -3.210 11.440 1.00 66.75 184 LEU A N 1
ATOM 1415 C CA . LEU A 1 184 ? -9.600 -3.633 12.305 1.00 66.75 184 LEU A CA 1
ATOM 1416 C C . LEU A 1 184 ? -8.239 -3.228 11.739 1.00 66.75 184 LEU A C 1
ATOM 1418 O O . LEU A 1 184 ? -7.359 -2.834 12.502 1.00 66.75 184 LEU A O 1
ATOM 1422 N N . LEU A 1 185 ? -8.064 -3.347 10.421 1.00 72.56 185 LEU A N 1
ATOM 1423 C CA . LEU A 1 185 ? -6.810 -3.023 9.750 1.00 72.56 185 LEU A CA 1
ATOM 1424 C C . LEU A 1 185 ? -6.566 -1.519 9.788 1.00 72.56 185 LEU A C 1
ATOM 1426 O O . LEU A 1 185 ? -5.450 -1.096 10.071 1.00 72.56 185 LEU A O 1
ATOM 1430 N N . LEU A 1 186 ? -7.616 -0.714 9.598 1.00 68.31 186 LEU A N 1
ATOM 1431 C CA . LEU A 1 186 ? -7.535 0.732 9.769 1.00 68.31 186 LEU A CA 1
ATOM 1432 C C . LEU A 1 186 ? -7.154 1.088 11.210 1.00 68.31 186 LEU A C 1
ATOM 1434 O O . LEU A 1 186 ? -6.184 1.806 11.417 1.00 68.31 186 LEU A O 1
ATOM 1438 N N . CYS A 1 187 ? -7.849 0.543 12.209 1.00 63.03 187 CYS A N 1
ATOM 1439 C CA . CYS A 1 187 ? -7.522 0.770 13.618 1.00 63.03 187 CYS A CA 1
ATOM 1440 C C . CYS A 1 187 ? -6.061 0.408 13.933 1.00 63.03 187 CYS A C 1
ATOM 1442 O O . CYS A 1 187 ? -5.367 1.164 14.607 1.00 63.03 187 CYS A O 1
ATOM 1444 N N . GLU A 1 188 ? -5.569 -0.721 13.420 1.00 68.38 188 GLU A N 1
ATOM 1445 C CA . GLU A 1 188 ? -4.178 -1.143 13.597 1.00 68.38 188 GLU A CA 1
ATOM 1446 C C . GLU A 1 188 ? -3.197 -0.224 12.841 1.00 68.38 188 GLU A C 1
ATOM 1448 O O . GLU A 1 188 ? -2.129 0.090 13.365 1.00 68.38 188 GLU A O 1
ATOM 1453 N N . ALA A 1 18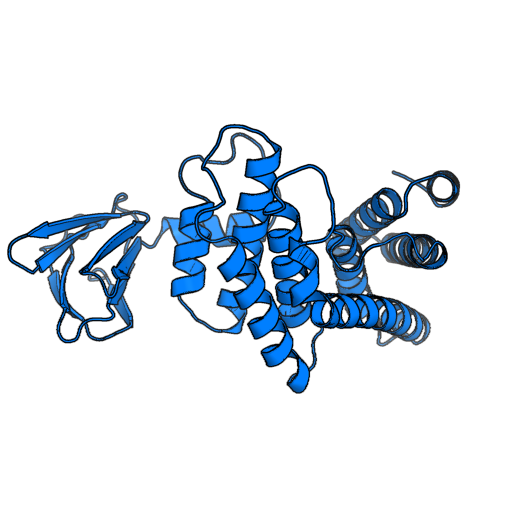9 ? -3.549 0.280 11.653 1.00 69.88 189 ALA A N 1
ATOM 1454 C CA . ALA A 1 189 ? -2.743 1.272 10.936 1.00 69.88 189 ALA A CA 1
ATOM 1455 C C . ALA A 1 189 ? -2.595 2.558 11.762 1.00 69.88 189 ALA A C 1
ATOM 1457 O O . ALA A 1 189 ? -1.489 3.074 11.922 1.00 69.88 189 ALA A O 1
ATOM 1458 N N . LEU A 1 190 ? -3.698 3.026 12.349 1.00 64.19 190 LEU A N 1
ATOM 1459 C CA . LEU A 1 190 ? -3.743 4.220 13.192 1.00 64.19 190 LEU A CA 1
ATOM 1460 C C . LEU A 1 190 ? -2.976 4.045 14.507 1.00 64.19 190 LEU A C 1
ATOM 1462 O O . LEU A 1 190 ? -2.318 4.983 14.946 1.00 64.19 190 LEU A O 1
ATOM 1466 N N . GLN A 1 191 ? -3.000 2.849 15.106 1.00 64.31 191 GLN A N 1
ATOM 1467 C CA . GLN A 1 191 ? -2.144 2.507 16.254 1.00 64.31 191 GLN A CA 1
ATOM 1468 C C . GLN A 1 191 ? -0.668 2.688 15.926 1.00 64.31 191 GLN A C 1
ATOM 1470 O O . GLN A 1 191 ? 0.072 3.266 16.717 1.00 64.31 191 GLN A O 1
ATOM 1475 N N . ASN A 1 192 ? -0.250 2.196 14.759 1.00 64.00 192 ASN A N 1
ATOM 1476 C CA . ASN A 1 192 ? 1.141 2.279 14.327 1.00 64.00 192 ASN A CA 1
ATOM 1477 C C . ASN A 1 192 ? 1.567 3.723 14.060 1.00 64.00 192 ASN A C 1
ATOM 1479 O O . ASN A 1 192 ? 2.673 4.105 14.415 1.00 64.00 192 ASN A O 1
ATOM 1483 N N . LEU A 1 193 ? 0.678 4.556 13.524 1.00 62.59 193 LEU A N 1
ATOM 1484 C CA . LEU A 1 193 ? 0.934 5.991 13.366 1.00 62.59 193 LEU A CA 1
ATOM 1485 C C . LEU A 1 193 ? 0.848 6.786 14.688 1.00 62.59 193 LEU A C 1
ATOM 1487 O O . LEU A 1 193 ? 0.951 8.010 14.657 1.00 62.59 193 LEU A O 1
ATOM 1491 N N . GLY A 1 194 ? 0.629 6.125 15.833 1.00 54.78 194 GLY A N 1
ATOM 1492 C CA . GLY A 1 194 ? 0.383 6.762 17.124 1.00 54.78 194 GLY A CA 1
ATOM 1493 C C . GLY A 1 194 ? 1.405 7.842 17.497 1.00 54.78 194 GLY A C 1
ATOM 1494 O O . GLY A 1 194 ? 2.606 7.649 17.359 1.00 54.78 194 GLY A O 1
ATOM 1495 N N . ALA A 1 195 ? 0.923 8.956 18.053 1.00 44.00 195 ALA A N 1
ATOM 1496 C CA . ALA A 1 195 ? 1.729 9.877 18.856 1.00 44.00 195 ALA A CA 1
ATOM 1497 C C . ALA A 1 195 ? 2.999 10.437 18.181 1.00 44.00 195 ALA A C 1
ATOM 1499 O O . ALA A 1 195 ? 4.112 10.283 18.668 1.00 44.00 195 ALA A O 1
ATOM 1500 N N . THR A 1 196 ? 2.838 11.147 17.075 1.00 38.16 196 THR A N 1
ATOM 1501 C CA . THR A 1 196 ? 3.261 12.549 16.901 1.00 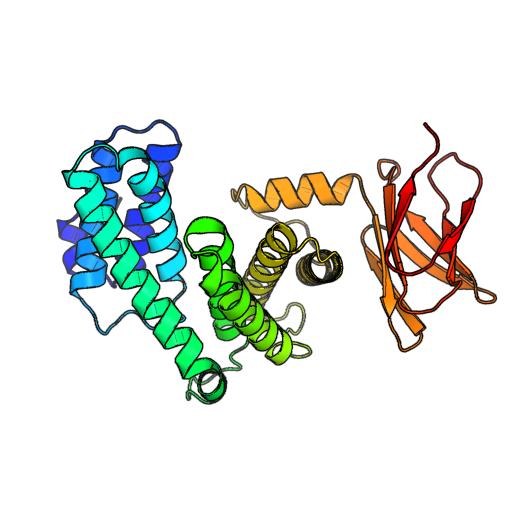38.16 196 THR A CA 1
ATOM 1502 C C . THR A 1 196 ? 2.942 12.923 15.465 1.00 38.16 196 THR A C 1
ATOM 1504 O O . THR A 1 196 ? 3.175 12.143 14.544 1.00 38.16 196 THR A O 1
ATOM 1507 N N . GLU A 1 197 ? 2.387 14.117 15.266 1.00 34.97 197 GLU A N 1
ATOM 1508 C CA . GLU A 1 197 ? 2.430 14.751 13.954 1.00 34.97 197 GLU A CA 1
ATOM 1509 C C . GLU A 1 197 ? 3.837 14.577 13.366 1.00 34.97 197 GLU A C 1
ATOM 1511 O O . GLU A 1 197 ? 4.824 14.798 14.082 1.00 34.97 197 GLU A O 1
ATOM 1516 N N . PRO A 1 198 ? 3.973 14.193 12.090 1.00 39.34 198 PRO A N 1
ATOM 1517 C CA . PRO A 1 198 ? 5.264 14.254 11.438 1.00 39.34 198 PRO A CA 1
ATOM 1518 C C . PRO A 1 198 ? 5.764 15.700 11.542 1.00 39.34 198 PRO A C 1
ATOM 1520 O O . PRO A 1 198 ? 5.211 16.595 10.907 1.00 39.34 198 PRO A O 1
ATOM 1523 N N . LYS A 1 199 ? 6.807 15.961 12.344 1.00 34.53 199 LYS A N 1
ATOM 1524 C CA . LYS A 1 199 ? 7.513 17.260 12.382 1.00 34.53 199 LYS A CA 1
ATOM 1525 C C . LYS A 1 199 ? 8.379 17.450 11.131 1.00 34.53 199 LYS A C 1
ATOM 1527 O O . LYS A 1 199 ? 9.558 17.784 11.197 1.00 34.53 199 LYS A O 1
ATOM 1532 N N . GLY A 1 200 ? 7.788 17.185 9.980 1.00 38.53 200 GLY A N 1
ATOM 1533 C CA . GLY A 1 200 ? 8.391 17.260 8.670 1.00 38.53 200 GLY A CA 1
ATOM 1534 C C . GLY A 1 200 ? 7.291 17.102 7.638 1.00 38.53 200 GLY A C 1
ATOM 1535 O O . GLY A 1 200 ? 6.377 16.298 7.811 1.00 38.53 200 GLY A O 1
ATOM 1536 N N . THR A 1 201 ? 7.374 17.894 6.581 1.00 37.22 201 THR A N 1
ATOM 1537 C CA . THR A 1 201 ? 6.471 17.896 5.433 1.00 37.22 201 THR A CA 1
ATOM 1538 C C . THR A 1 201 ? 6.490 16.517 4.764 1.00 37.22 201 THR A C 1
ATOM 1540 O O . THR A 1 201 ? 7.271 16.261 3.850 1.00 37.22 201 THR A O 1
ATOM 1543 N N . LEU A 1 202 ? 5.669 15.580 5.240 1.00 40.97 202 LEU A N 1
ATOM 1544 C CA . LEU A 1 202 ? 5.430 14.324 4.539 1.00 40.97 202 LEU A CA 1
ATOM 1545 C C . LEU A 1 202 ? 4.408 14.597 3.433 1.00 40.97 202 LEU A C 1
ATOM 1547 O O . LEU A 1 202 ? 3.207 14.593 3.664 1.00 40.97 202 LEU A O 1
ATOM 1551 N N . SER A 1 203 ? 4.909 14.835 2.223 1.00 43.78 203 SER A N 1
ATOM 1552 C CA . SER A 1 203 ? 4.158 15.168 1.004 1.00 43.78 203 SER A CA 1
ATOM 1553 C C . SER A 1 203 ? 3.465 13.968 0.333 1.00 43.78 203 SER A C 1
ATOM 1555 O O . SER A 1 203 ? 3.366 13.904 -0.892 1.00 43.78 203 SER A O 1
ATOM 1557 N N . GLN A 1 204 ? 3.032 12.965 1.103 1.00 51.72 204 GLN A N 1
ATOM 1558 C CA . GLN A 1 204 ? 2.391 11.769 0.545 1.00 51.72 204 GLN A CA 1
ATOM 1559 C C . GLN A 1 204 ? 0.856 11.909 0.595 1.00 51.72 204 GLN A C 1
ATOM 1561 O O . GLN A 1 204 ? 0.306 11.988 1.694 1.00 51.72 204 GLN A O 1
ATOM 1566 N N . PRO A 1 205 ? 0.141 11.840 -0.546 1.00 50.19 205 PRO A N 1
ATOM 1567 C CA . PRO A 1 205 ? -1.315 12.032 -0.603 1.00 50.19 205 PRO A CA 1
ATOM 1568 C C . PRO A 1 205 ? -2.129 11.094 0.302 1.00 50.19 205 PRO A C 1
ATOM 1570 O O . PRO A 1 205 ? -3.187 11.464 0.808 1.00 50.19 205 PRO A O 1
ATOM 1573 N N . TRP A 1 206 ? -1.641 9.873 0.551 1.00 52.75 206 TRP A N 1
ATOM 1574 C CA . TRP A 1 206 ? -2.326 8.930 1.439 1.00 52.75 206 TRP A CA 1
ATOM 1575 C C . TRP A 1 206 ? -2.245 9.348 2.913 1.00 52.75 206 TRP A C 1
ATOM 1577 O O . TRP A 1 206 ? -3.194 9.099 3.648 1.00 52.75 206 TRP A O 1
ATOM 1587 N N . LEU A 1 207 ? -1.168 10.018 3.348 1.00 53.69 207 LEU A N 1
ATOM 1588 C CA . LEU A 1 207 ? -1.065 10.550 4.710 1.00 53.69 207 LEU A CA 1
ATOM 1589 C C . LEU A 1 207 ? -2.035 11.708 4.917 1.00 53.69 207 LEU A C 1
ATOM 1591 O O . LEU A 1 207 ? -2.635 11.788 5.980 1.00 53.69 207 LEU A O 1
ATOM 1595 N N . GLU A 1 208 ? -2.238 12.557 3.910 1.00 56.72 208 GLU A N 1
ATOM 1596 C CA . GLU A 1 208 ? -3.259 13.608 3.944 1.00 56.72 208 GLU A CA 1
ATOM 1597 C C . GLU A 1 208 ? -4.669 13.010 3.982 1.00 56.72 208 GLU A C 1
ATOM 1599 O O . GLU A 1 208 ? -5.466 13.395 4.832 1.00 56.72 208 GLU A O 1
ATOM 1604 N N . CYS A 1 209 ? -4.957 12.002 3.149 1.00 53.38 209 CYS A N 1
ATOM 1605 C CA . CYS A 1 209 ? -6.242 11.294 3.173 1.00 53.38 209 CYS A CA 1
ATOM 1606 C C . CYS A 1 209 ? -6.508 10.631 4.530 1.00 53.38 209 CYS A C 1
ATOM 1608 O O . CYS A 1 209 ? -7.603 10.763 5.078 1.00 53.38 209 CYS A O 1
ATOM 1610 N N . VAL A 1 210 ? -5.504 9.953 5.096 1.00 56.72 210 VAL A N 1
ATOM 1611 C CA . VAL A 1 210 ? -5.572 9.386 6.447 1.00 56.72 210 VAL A CA 1
ATOM 1612 C C . VAL A 1 210 ? -5.784 10.512 7.461 1.00 56.72 210 VAL A C 1
ATOM 1614 O O . VAL A 1 210 ? -6.714 10.426 8.249 1.00 56.72 210 VAL A O 1
ATOM 1617 N N . ASN A 1 211 ? -5.028 11.611 7.388 1.00 54.44 211 ASN A N 1
ATOM 1618 C CA . ASN A 1 211 ? -5.122 12.760 8.296 1.00 54.44 211 ASN A CA 1
ATOM 1619 C C . ASN A 1 211 ? -6.496 13.458 8.261 1.00 54.44 211 ASN A C 1
ATOM 1621 O O . ASN A 1 211 ? -7.028 13.823 9.306 1.00 54.44 211 ASN A O 1
ATOM 1625 N N . THR A 1 212 ? -7.124 13.608 7.096 1.00 58.72 212 THR A N 1
ATOM 1626 C CA . THR A 1 212 ? -8.486 14.157 7.002 1.00 58.72 212 THR A CA 1
ATOM 1627 C C . THR A 1 212 ? -9.526 13.159 7.510 1.00 58.72 212 THR A C 1
ATOM 1629 O O . THR A 1 212 ? -10.423 13.538 8.259 1.00 58.72 212 THR A O 1
ATOM 1632 N N . PHE A 1 213 ? -9.401 11.875 7.155 1.00 60.50 213 PHE A N 1
ATOM 1633 C CA . PHE A 1 213 ? -10.350 10.836 7.567 1.00 60.50 213 PHE A CA 1
ATOM 1634 C C . PHE A 1 213 ? -10.339 10.581 9.083 1.00 60.50 213 PHE A C 1
ATOM 1636 O O . PHE A 1 213 ? -11.382 10.264 9.658 1.00 60.50 213 PHE A O 1
ATOM 1643 N N . ILE A 1 214 ? -9.175 10.737 9.722 1.00 60.16 214 ILE A N 1
ATOM 1644 C CA . ILE A 1 214 ? -8.959 10.481 11.153 1.00 60.16 214 ILE A CA 1
ATOM 1645 C C . ILE A 1 214 ? -9.293 11.690 12.030 1.00 60.16 214 ILE A C 1
ATOM 1647 O O . ILE A 1 214 ? -9.667 11.508 13.184 1.00 60.16 214 ILE A O 1
ATOM 1651 N N . ARG A 1 215 ? -9.207 12.918 11.499 1.00 64.62 215 ARG A N 1
ATOM 1652 C CA . ARG A 1 215 ? -9.516 14.132 12.271 1.00 64.62 215 ARG A CA 1
ATOM 1653 C C . ARG A 1 215 ? -10.996 14.268 12.596 1.00 64.62 215 ARG A C 1
ATOM 1655 O O . ARG A 1 215 ? -11.330 14.762 13.654 1.00 64.62 215 ARG A O 1
ATOM 1662 N N . THR A 1 216 ? -11.911 13.810 11.749 1.00 70.19 216 THR A N 1
ATOM 1663 C CA . THR A 1 216 ? -13.353 14.002 12.012 1.00 70.19 216 THR A CA 1
ATOM 1664 C C . THR A 1 216 ? -14.029 12.788 12.651 1.00 70.19 216 THR A C 1
ATOM 1666 O O . THR A 1 216 ? -15.255 12.765 12.781 1.00 70.19 216 THR A O 1
ATOM 1669 N N . ARG A 1 217 ? -13.262 11.748 13.008 1.00 80.44 217 ARG A N 1
ATOM 1670 C CA . ARG A 1 217 ? -13.780 10.454 13.475 1.00 80.44 217 ARG A CA 1
ATOM 1671 C C . ARG A 1 217 ? -12.971 9.914 14.645 1.00 80.44 217 ARG A C 1
ATOM 1673 O O . ARG A 1 217 ? -11.776 10.169 14.743 1.00 80.44 217 ARG A O 1
ATOM 1680 N N . ALA A 1 218 ? -13.615 9.117 15.489 1.00 80.38 218 ALA A N 1
ATOM 1681 C CA . ALA A 1 218 ? -12.945 8.331 16.520 1.00 80.38 218 ALA A CA 1
ATOM 1682 C C . ALA A 1 218 ? -13.209 6.835 16.335 1.00 80.38 218 ALA A C 1
ATOM 1684 O O . ALA A 1 218 ? -14.185 6.441 15.697 1.00 80.38 218 ALA A O 1
ATOM 1685 N N . TYR A 1 219 ? -12.339 6.001 16.899 1.00 79.50 219 TYR A N 1
ATOM 1686 C CA . TYR A 1 219 ? -12.416 4.546 16.768 1.00 79.50 219 TYR A CA 1
ATOM 1687 C C . TYR A 1 219 ? -12.240 3.890 18.123 1.00 79.50 219 TYR A C 1
ATOM 1689 O O . TYR A 1 219 ? -11.322 4.228 18.867 1.00 79.50 219 TYR A O 1
ATOM 1697 N N . VAL A 1 220 ? -13.078 2.904 18.416 1.00 82.12 220 VAL A N 1
ATOM 1698 C CA . VAL A 1 220 ? -12.993 2.091 19.622 1.00 82.12 220 VAL A CA 1
ATOM 1699 C C . VAL A 1 220 ? -13.096 0.625 19.249 1.00 82.12 220 VAL A C 1
ATOM 1701 O O . VAL A 1 220 ? -14.042 0.200 18.590 1.00 82.12 220 VAL A O 1
ATOM 1704 N N . VAL A 1 221 ? -12.122 -0.163 19.697 1.00 77.44 221 VAL A N 1
ATOM 1705 C CA . VAL A 1 221 ? -12.096 -1.613 19.504 1.00 77.44 221 VAL A CA 1
ATOM 1706 C C . VAL A 1 221 ? -12.105 -2.293 20.862 1.00 77.44 221 VAL A C 1
ATOM 1708 O O . VAL A 1 221 ? -11.207 -2.078 21.673 1.00 77.44 221 VAL A O 1
ATOM 1711 N N . VAL A 1 222 ? -13.095 -3.150 21.085 1.00 76.62 222 VAL A N 1
ATOM 1712 C CA . VAL A 1 222 ? -13.176 -4.074 22.216 1.00 76.62 222 VAL A CA 1
ATOM 1713 C C . VAL A 1 222 ? -12.695 -5.441 21.743 1.00 76.62 222 VAL A C 1
ATOM 1715 O O . VAL A 1 222 ? -13.281 -6.062 20.848 1.00 76.62 222 VAL A O 1
ATOM 1718 N N . ARG A 1 223 ? -11.582 -5.895 22.316 1.00 73.88 223 ARG A N 1
ATOM 1719 C CA . ARG A 1 223 ? -10.947 -7.172 21.990 1.00 73.88 223 ARG A CA 1
ATOM 1720 C C . ARG A 1 223 ? -11.660 -8.327 22.695 1.00 73.88 223 ARG A C 1
ATOM 1722 O O . ARG A 1 223 ? -12.458 -8.137 23.607 1.00 73.88 223 ARG A O 1
ATOM 1729 N N . ALA A 1 224 ? -11.363 -9.547 22.251 1.00 68.38 224 ALA A N 1
ATOM 1730 C CA . ALA A 1 224 ? -11.988 -10.758 22.784 1.00 68.38 224 ALA A CA 1
ATOM 1731 C C . ALA A 1 224 ? -11.655 -11.011 24.266 1.00 68.38 224 ALA A C 1
ATOM 1733 O O . ALA A 1 224 ? -12.477 -11.586 24.971 1.00 68.38 224 ALA A O 1
ATOM 1734 N N . ASP A 1 225 ? -10.491 -10.552 24.730 1.00 72.94 225 ASP A N 1
ATOM 1735 C CA . ASP A 1 225 ? -10.046 -10.621 26.128 1.00 72.94 225 ASP A CA 1
ATOM 1736 C C . ASP A 1 225 ? -10.682 -9.541 27.027 1.00 72.94 225 ASP A C 1
ATOM 1738 O O . ASP A 1 225 ? -10.351 -9.438 28.205 1.00 72.94 225 ASP A O 1
ATOM 1742 N N . GLY A 1 226 ? -11.586 -8.717 26.485 1.00 69.94 226 GLY A N 1
ATOM 1743 C CA . GLY A 1 226 ? -12.242 -7.625 27.203 1.00 69.94 226 GLY A CA 1
ATOM 1744 C C . GLY A 1 226 ? -11.400 -6.353 27.321 1.00 69.94 226 GLY A C 1
ATOM 1745 O O . GLY A 1 226 ? -11.931 -5.317 27.735 1.00 69.94 226 GLY A O 1
ATOM 1746 N N . SER A 1 227 ? -10.126 -6.386 26.911 1.00 76.69 227 SER A N 1
ATOM 1747 C CA . SER A 1 227 ? -9.328 -5.173 26.755 1.00 76.69 227 SER A CA 1
ATOM 1748 C C . SER A 1 227 ? -9.908 -4.307 25.640 1.00 76.69 227 SER A C 1
ATOM 1750 O O . SER A 1 227 ? -10.562 -4.787 24.708 1.00 76.69 227 SER A O 1
ATOM 1752 N N . TYR A 1 228 ? -9.666 -3.006 25.717 1.00 77.44 228 TYR A N 1
ATOM 1753 C CA . TYR A 1 228 ? -10.122 -2.074 24.699 1.00 77.44 228 TYR A CA 1
ATOM 1754 C C . TYR A 1 228 ? -8.991 -1.159 24.249 1.00 77.44 228 TYR A C 1
ATOM 1756 O O . TYR A 1 228 ? -7.959 -1.016 24.905 1.00 77.44 228 TYR A O 1
ATOM 1764 N N . TRP A 1 229 ? -9.189 -0.556 23.088 1.00 75.56 229 TRP A N 1
ATOM 1765 C CA . TRP A 1 229 ? -8.323 0.473 22.550 1.00 75.56 229 TRP A CA 1
ATOM 1766 C C . TRP A 1 229 ? -9.171 1.570 21.916 1.00 75.56 229 TRP A C 1
ATOM 1768 O O . TRP A 1 229 ? -10.171 1.270 21.265 1.00 75.56 229 TRP A O 1
ATOM 1778 N N . GLY A 1 230 ? -8.767 2.820 22.125 1.00 70.31 230 GLY A N 1
ATOM 1779 C CA . GLY A 1 230 ? -9.414 3.998 21.565 1.00 70.31 230 GLY A CA 1
ATOM 1780 C C . GLY A 1 230 ? -8.427 4.838 20.760 1.00 70.31 230 GLY A C 1
ATOM 1781 O O . GLY A 1 230 ? -7.265 4.965 21.145 1.00 70.31 230 GLY A O 1
ATOM 1782 N N . TYR A 1 231 ? -8.904 5.427 19.668 1.00 72.00 231 TYR A N 1
ATOM 1783 C CA . TYR A 1 231 ? -8.197 6.431 18.883 1.00 72.00 231 TYR A CA 1
ATOM 1784 C C . TYR A 1 231 ? -9.067 7.646 18.670 1.00 72.00 231 TYR A C 1
ATOM 1786 O O . TYR A 1 231 ? -10.241 7.529 18.318 1.00 72.00 231 TYR A O 1
ATOM 1794 N N . HIS A 1 232 ? -8.450 8.807 18.875 1.00 75.69 232 HIS A N 1
ATOM 1795 C CA . HIS A 1 232 ? -9.118 10.099 18.865 1.00 75.69 232 HIS A CA 1
ATOM 1796 C C . HIS A 1 232 ? -10.311 10.175 19.841 1.00 75.69 232 HIS A C 1
ATOM 1798 O O . HIS A 1 232 ? -11.241 10.965 19.691 1.00 75.69 232 HIS A O 1
ATOM 1804 N N . CYS A 1 233 ? -10.266 9.327 20.869 1.00 83.56 233 CYS A N 1
ATOM 1805 C CA . CYS A 1 233 ? -11.196 9.287 21.979 1.00 83.56 233 CYS A CA 1
ATOM 1806 C C . CYS A 1 233 ? -10.509 8.720 23.220 1.00 83.56 233 CYS A C 1
ATOM 1808 O O . CYS A 1 233 ? -9.610 7.879 23.134 1.00 83.56 233 CYS A O 1
ATOM 1810 N N . GLN A 1 234 ? -11.002 9.117 24.383 1.00 88.25 234 GLN A N 1
ATOM 1811 C CA . GLN A 1 234 ? -10.756 8.432 25.640 1.00 88.25 234 GLN A CA 1
ATOM 1812 C C . GLN A 1 234 ? -11.835 7.370 25.834 1.00 88.25 234 GLN A C 1
ATOM 1814 O O . GLN A 1 234 ? -13.021 7.661 25.688 1.00 88.25 234 GLN A O 1
ATOM 1819 N N . ALA A 1 235 ? -11.423 6.148 26.161 1.00 88.81 235 ALA A N 1
ATOM 1820 C CA . ALA A 1 235 ? -12.328 5.056 26.483 1.00 88.81 235 ALA A CA 1
ATOM 1821 C C . ALA A 1 235 ? -12.064 4.583 27.918 1.00 88.81 235 ALA A C 1
ATOM 1823 O O . ALA A 1 235 ? -10.912 4.379 28.306 1.00 88.81 235 ALA A O 1
ATOM 1824 N N . ASN A 1 236 ? -13.117 4.417 28.712 1.00 89.94 236 ASN A N 1
ATOM 1825 C CA . ASN A 1 236 ? -13.024 3.890 30.067 1.00 89.94 236 ASN A CA 1
ATOM 1826 C C . ASN A 1 236 ? -14.181 2.938 30.350 1.00 89.94 236 ASN A C 1
ATOM 1828 O O . ASN A 1 236 ? -15.331 3.242 30.046 1.00 89.94 236 ASN A O 1
ATOM 1832 N N . ARG A 1 237 ? -13.895 1.778 30.935 1.00 87.75 237 ARG A N 1
ATOM 1833 C CA . ARG A 1 237 ? -14.931 0.807 31.281 1.00 87.75 237 ARG A CA 1
ATOM 1834 C C . ARG A 1 237 ? -15.392 1.042 32.719 1.00 87.75 237 ARG A C 1
ATOM 1836 O O . ARG A 1 237 ? -14.597 0.932 33.645 1.00 87.75 237 ARG A O 1
ATOM 1843 N N . LYS A 1 238 ? -16.683 1.329 32.899 1.00 87.56 238 LYS A N 1
ATOM 1844 C CA . LYS A 1 238 ? -17.339 1.497 34.206 1.00 87.56 238 LYS A CA 1
ATOM 1845 C C . LYS A 1 238 ? -18.627 0.689 34.241 1.00 87.56 238 LYS A C 1
ATOM 1847 O O . LYS A 1 238 ? -19.432 0.785 33.319 1.00 87.56 238 LYS A O 1
ATOM 1852 N N . ASP A 1 239 ? -18.798 -0.135 35.271 1.00 87.94 239 ASP A N 1
ATOM 1853 C CA . ASP A 1 239 ? -20.018 -0.926 35.504 1.00 87.94 239 ASP A CA 1
ATOM 1854 C C . ASP A 1 239 ? -20.480 -1.742 34.279 1.00 87.94 239 ASP A C 1
ATOM 1856 O O . ASP A 1 239 ? -21.661 -1.817 33.943 1.00 87.94 239 ASP A O 1
ATOM 1860 N N . GLY A 1 240 ? -19.519 -2.327 33.553 1.00 86.06 240 GLY A N 1
ATOM 1861 C CA . GLY A 1 240 ? -19.786 -3.116 32.344 1.00 86.06 240 GLY A CA 1
ATOM 1862 C C . GLY A 1 240 ? -20.139 -2.298 31.095 1.00 86.06 240 GLY A C 1
ATOM 1863 O O . GLY A 1 240 ? -20.401 -2.887 30.047 1.00 86.06 240 GLY A O 1
ATOM 1864 N N . ILE A 1 241 ? -20.106 -0.967 31.175 1.00 92.38 241 ILE A N 1
ATOM 1865 C CA . ILE A 1 241 ? -20.355 -0.039 30.070 1.00 92.38 241 ILE A CA 1
ATOM 1866 C C . ILE A 1 241 ? -19.031 0.604 29.659 1.00 92.38 241 ILE A C 1
ATOM 1868 O O . ILE A 1 241 ? -18.255 1.057 30.500 1.00 92.38 241 ILE A O 1
ATOM 1872 N N . LEU A 1 242 ? -18.758 0.639 28.358 1.00 92.62 242 LEU A N 1
ATOM 1873 C CA . LEU A 1 242 ? -17.611 1.363 27.821 1.00 92.62 242 LEU A CA 1
ATOM 1874 C C . LEU A 1 242 ? -18.003 2.823 27.584 1.00 92.62 242 LEU A C 1
ATOM 1876 O O . LEU A 1 242 ? -18.761 3.116 26.664 1.00 92.62 242 LEU A O 1
ATOM 1880 N N . GLU A 1 243 ? -17.513 3.727 28.423 1.00 94.88 243 GLU A N 1
ATOM 1881 C CA . GLU A 1 243 ? -17.660 5.170 28.246 1.00 94.88 243 GLU A CA 1
ATOM 1882 C C . GLU A 1 243 ? -16.620 5.665 27.251 1.00 94.88 243 GLU A C 1
ATOM 1884 O O . GLU A 1 243 ? -15.430 5.401 27.412 1.00 94.88 243 GLU A O 1
ATOM 1889 N N . VAL A 1 244 ? -17.069 6.366 26.217 1.00 94.56 244 VAL A N 1
ATOM 1890 C CA . VAL A 1 244 ? -16.236 6.861 25.126 1.00 94.56 244 VAL A CA 1
ATOM 1891 C C . VAL A 1 244 ? -16.472 8.355 24.960 1.00 94.56 244 VAL A C 1
ATOM 1893 O O . VAL A 1 244 ? -17.592 8.794 24.700 1.00 94.56 244 VAL A O 1
ATOM 1896 N N . THR A 1 245 ? -15.402 9.131 25.053 1.00 93.25 245 THR A N 1
ATOM 1897 C CA . THR A 1 245 ? -15.422 10.585 24.874 1.00 93.25 245 THR A CA 1
ATOM 1898 C C . THR A 1 245 ? -14.446 10.946 23.760 1.00 93.25 245 THR A C 1
ATOM 1900 O O . THR A 1 245 ? -13.253 10.677 23.920 1.00 93.25 245 THR A O 1
ATOM 1903 N N . PRO A 1 246 ? -14.894 11.521 22.630 1.00 91.12 246 PRO A N 1
ATOM 1904 C CA . PRO A 1 246 ? -13.987 12.034 21.610 1.00 91.12 246 PRO A CA 1
ATOM 1905 C C . PRO A 1 246 ? -12.973 13.023 22.183 1.00 91.12 246 PRO A C 1
ATOM 1907 O O . PRO A 1 246 ? -13.285 13.790 23.092 1.00 91.12 246 PRO A O 1
ATOM 1910 N N . SER A 1 247 ? -11.753 13.003 21.654 1.00 84.56 247 SER A N 1
ATOM 1911 C CA . SER A 1 247 ? -10.685 13.903 22.102 1.00 84.56 247 SER A CA 1
ATOM 1912 C C . SER A 1 247 ? -10.809 15.310 21.514 1.00 84.56 247 SER A C 1
ATOM 1914 O O . SER A 1 247 ? -10.311 16.253 22.120 1.00 84.56 247 SER A O 1
ATOM 1916 N N . GLU A 1 248 ? -11.499 15.460 20.382 1.00 81.31 248 GLU A N 1
ATOM 1917 C CA . GLU A 1 248 ? -11.772 16.748 19.743 1.00 81.31 248 GLU A CA 1
ATOM 1918 C C . GLU A 1 248 ? -13.272 16.952 19.503 1.00 81.31 248 GLU A C 1
ATOM 1920 O O . GLU A 1 248 ? -14.034 16.008 19.285 1.00 81.31 248 GLU A O 1
ATOM 1925 N N . THR A 1 249 ? -13.700 18.214 19.504 1.00 86.56 249 THR A N 1
ATOM 1926 C CA . THR A 1 249 ? -15.103 18.609 19.297 1.00 86.56 249 THR A CA 1
ATOM 1927 C C . THR A 1 249 ? -15.575 18.434 17.853 1.00 86.56 249 THR A C 1
ATOM 1929 O O . THR A 1 249 ? -16.775 18.361 17.610 1.00 86.56 249 THR A O 1
ATOM 1932 N N . CYS A 1 250 ? -14.645 18.342 16.898 1.00 82.06 250 CYS A N 1
ATOM 1933 C CA . CYS A 1 250 ? -14.925 18.132 15.478 1.00 82.06 250 CYS A CA 1
ATOM 1934 C C . CYS A 1 250 ? -15.330 16.680 15.145 1.00 82.06 250 CYS A C 1
ATOM 1936 O O . CYS A 1 250 ? -15.781 16.400 14.031 1.00 82.06 250 CYS A O 1
ATOM 1938 N N . VAL A 1 251 ? -15.184 15.751 16.096 1.00 85.25 251 VAL A N 1
ATOM 1939 C CA . VAL A 1 251 ? -15.557 14.347 15.923 1.00 85.25 251 VAL A CA 1
ATOM 1940 C C . VAL A 1 251 ? -17.070 14.196 16.019 1.00 85.25 251 VAL A C 1
ATOM 1942 O O . VAL A 1 251 ? -17.667 14.369 17.079 1.00 85.25 251 VAL A O 1
ATOM 1945 N N . THR A 1 252 ? -17.680 13.808 14.903 1.00 86.94 252 THR A N 1
ATOM 1946 C CA . THR A 1 252 ? -19.138 13.629 14.777 1.00 86.94 252 THR A CA 1
ATOM 1947 C C . THR A 1 252 ? -19.544 12.174 14.557 1.00 86.94 252 THR A C 1
ATOM 1949 O O . THR A 1 252 ? -20.726 11.841 14.605 1.00 86.94 252 THR A O 1
ATOM 1952 N N . GLU A 1 253 ? -18.577 11.280 14.352 1.00 89.06 253 GLU A N 1
ATOM 1953 C CA . GLU A 1 253 ? -18.808 9.851 14.148 1.00 89.06 253 GLU A CA 1
ATOM 1954 C C . GLU A 1 253 ? -17.787 9.041 14.959 1.00 89.06 253 GLU A C 1
ATOM 1956 O O . GLU A 1 253 ? -16.584 9.310 14.909 1.00 89.06 253 GLU A O 1
ATOM 1961 N N . ILE A 1 254 ? -18.260 8.030 15.691 1.00 87.00 254 ILE A N 1
ATOM 1962 C CA . ILE A 1 254 ? -17.411 7.048 16.368 1.00 87.00 254 ILE A CA 1
ATOM 1963 C C . ILE A 1 254 ? -17.679 5.673 15.781 1.00 87.00 254 ILE A C 1
ATOM 1965 O O . ILE A 1 254 ? -18.807 5.178 15.802 1.00 87.00 254 ILE A O 1
ATOM 1969 N N . HIS A 1 255 ? -16.618 5.044 15.302 1.00 83.44 255 HIS A N 1
ATOM 1970 C CA . HIS A 1 255 ? -16.617 3.646 14.930 1.00 83.44 255 HIS A CA 1
ATOM 1971 C C . HIS A 1 255 ? -16.415 2.774 16.166 1.00 83.44 255 HIS A C 1
ATOM 1973 O O . HIS A 1 255 ? -15.419 2.920 16.877 1.00 83.44 255 HIS A O 1
ATOM 1979 N N . VAL A 1 256 ? -17.331 1.846 16.412 1.00 83.94 256 VAL A N 1
ATOM 1980 C CA . VAL A 1 256 ? -17.242 0.907 17.525 1.00 83.94 256 VAL A CA 1
ATOM 1981 C C . VAL A 1 256 ? -17.229 -0.508 16.987 1.00 83.94 256 VAL A C 1
ATOM 1983 O O . VAL A 1 256 ? -18.174 -0.960 16.347 1.00 83.94 256 VAL A O 1
ATOM 1986 N N . GLN A 1 257 ? -16.175 -1.235 17.331 1.00 80.25 257 GLN A N 1
ATOM 1987 C CA . GLN A 1 257 ? -16.073 -2.655 17.076 1.00 80.25 257 GLN A CA 1
ATOM 1988 C C . GLN A 1 257 ? -16.034 -3.425 18.385 1.00 80.25 257 GLN A C 1
ATOM 1990 O O . GLN A 1 257 ? -15.115 -3.257 19.182 1.00 80.25 257 GLN A O 1
ATOM 1995 N N . SER A 1 258 ? -16.977 -4.341 18.565 1.00 80.00 258 SER A N 1
ATOM 1996 C CA . SER A 1 258 ? -16.957 -5.304 19.654 1.00 80.00 258 SER A CA 1
ATOM 1997 C C . SER A 1 258 ? -17.085 -6.730 19.146 1.00 80.00 258 SER A C 1
ATOM 1999 O O . SER A 1 258 ? -17.928 -7.041 18.308 1.00 80.00 258 SER A O 1
ATOM 2001 N N . ARG A 1 259 ? -16.250 -7.620 19.689 1.00 72.56 259 ARG A N 1
ATOM 2002 C CA . ARG A 1 259 ? -16.390 -9.072 19.497 1.00 72.56 259 ARG A CA 1
ATOM 2003 C C . ARG A 1 259 ? -17.332 -9.720 20.510 1.00 72.56 259 ARG A C 1
ATOM 2005 O O . ARG A 1 259 ? -17.558 -10.922 20.422 1.00 72.56 259 ARG A O 1
ATOM 2012 N N . TRP A 1 260 ? -17.842 -8.958 21.474 1.00 76.69 260 TRP A N 1
ATOM 2013 C CA . TRP A 1 260 ? -18.785 -9.456 22.468 1.00 76.69 260 TRP A CA 1
ATOM 2014 C C . TRP A 1 260 ? -20.210 -9.050 22.095 1.00 76.69 260 TRP A C 1
ATOM 2016 O O . TRP A 1 260 ? -20.436 -7.864 21.822 1.00 76.69 260 TRP A O 1
ATOM 2026 N N . PRO A 1 261 ? -21.164 -9.995 22.108 1.00 77.44 261 PRO A N 1
ATOM 2027 C CA . PRO A 1 261 ? -22.565 -9.668 21.908 1.00 77.44 261 PRO A CA 1
ATOM 2028 C C . PRO A 1 261 ? -23.057 -8.713 23.002 1.00 77.44 261 PRO A C 1
ATOM 2030 O O . PRO A 1 261 ? -22.593 -8.745 24.142 1.00 77.44 261 PRO A O 1
ATOM 2033 N N . ASP A 1 262 ? -23.969 -7.833 22.611 1.00 85.38 262 ASP A N 1
ATOM 2034 C CA . ASP A 1 262 ? -24.677 -6.862 23.437 1.00 85.38 262 ASP A CA 1
ATOM 2035 C C . ASP A 1 262 ? -23.770 -5.940 24.264 1.00 85.38 262 ASP A C 1
ATOM 2037 O O . ASP A 1 262 ? -24.066 -5.559 25.401 1.00 85.38 262 ASP A O 1
ATOM 2041 N N . SER A 1 263 ? -22.650 -5.533 23.664 1.00 86.56 263 SER A N 1
ATOM 2042 C CA . SER A 1 263 ? -21.709 -4.616 24.299 1.00 86.56 263 SER A CA 1
ATOM 2043 C C . SER A 1 263 ? -22.345 -3.248 24.513 1.00 86.56 263 SER A C 1
ATOM 2045 O O . SER A 1 263 ? -22.719 -2.569 23.559 1.00 86.56 263 SER A O 1
ATOM 2047 N N . LYS A 1 264 ? -22.437 -2.815 25.772 1.00 92.75 264 LYS A N 1
ATOM 2048 C CA . LYS A 1 264 ? -22.971 -1.498 26.131 1.00 92.75 264 LYS A CA 1
ATOM 2049 C C . LYS A 1 264 ? -21.891 -0.435 25.993 1.00 92.75 264 LYS A C 1
ATOM 2051 O O . LYS A 1 264 ? -20.866 -0.496 26.674 1.00 92.75 264 LYS A O 1
ATOM 2056 N N . VAL A 1 265 ? -22.142 0.556 25.147 1.00 93.25 265 VAL A N 1
ATOM 2057 C CA . VAL A 1 265 ? -21.216 1.661 24.886 1.00 93.25 265 VAL A CA 1
ATOM 2058 C C . VAL A 1 265 ? -21.948 2.978 25.087 1.00 93.25 265 VAL A C 1
ATOM 2060 O O . VAL A 1 265 ? -23.021 3.188 24.526 1.00 93.25 265 VAL A O 1
ATOM 2063 N N . ARG A 1 266 ? -21.390 3.852 25.924 1.00 95.12 266 ARG A N 1
ATOM 2064 C CA . ARG A 1 266 ? -21.916 5.190 26.192 1.00 95.12 266 ARG A CA 1
ATOM 2065 C C . ARG A 1 266 ? -20.997 6.219 25.560 1.00 95.12 266 ARG A C 1
ATOM 2067 O O . ARG A 1 266 ? -19.832 6.290 25.929 1.00 95.12 266 ARG A O 1
ATOM 2074 N N . ILE A 1 267 ? -21.518 7.017 24.637 1.00 94.56 267 ILE A N 1
ATOM 2075 C CA . ILE A 1 267 ? -20.736 8.024 23.919 1.00 94.56 267 ILE A CA 1
ATOM 2076 C C . ILE A 1 267 ? -21.095 9.426 24.394 1.00 94.56 267 ILE A C 1
ATOM 2078 O O . ILE A 1 267 ? -22.272 9.770 24.479 1.00 94.56 267 ILE A O 1
ATOM 2082 N N . HIS A 1 268 ? -20.073 10.236 24.654 1.00 93.81 268 HIS A N 1
ATOM 2083 C CA . HIS A 1 268 ? -20.173 11.625 25.088 1.00 93.81 268 HIS A CA 1
ATOM 2084 C C . HIS A 1 268 ? -19.708 12.564 23.966 1.00 93.81 268 HIS A C 1
ATOM 2086 O O . HIS A 1 268 ? -18.591 13.078 24.012 1.00 93.81 268 HIS A O 1
ATOM 2092 N N . PHE A 1 269 ? -20.535 12.768 22.934 1.00 92.00 269 PHE A N 1
ATOM 2093 C CA . PHE A 1 269 ? -20.243 13.779 21.910 1.00 92.00 269 PHE A CA 1
ATOM 2094 C C . PHE A 1 269 ? -20.257 15.188 22.514 1.00 92.00 269 PHE A C 1
ATOM 2096 O O . PHE A 1 269 ? -21.006 15.474 23.451 1.00 92.00 269 PHE A O 1
ATOM 2103 N N . SER A 1 270 ? -19.422 16.080 21.977 1.00 88.25 270 SER A N 1
ATOM 2104 C CA . SER A 1 270 ? -19.325 17.451 22.480 1.00 88.25 270 SER A CA 1
ATOM 2105 C C . SER A 1 270 ? -20.665 18.181 22.345 1.00 88.25 270 SER A C 1
ATOM 2107 O O . SER A 1 270 ? -21.269 18.182 21.275 1.00 88.25 270 SER A O 1
ATOM 2109 N N . GLY A 1 271 ? -21.141 18.781 23.439 1.00 85.88 271 GLY A N 1
ATOM 2110 C CA . GLY A 1 271 ? -22.397 19.537 23.463 1.00 85.88 271 GLY A CA 1
ATOM 2111 C C . GLY A 1 271 ? -23.676 18.695 23.383 1.00 85.88 271 GLY A C 1
ATOM 2112 O O . GLY A 1 271 ? -24.756 19.273 23.300 1.00 85.88 271 GLY A O 1
ATOM 2113 N N . GLN A 1 272 ? -23.585 17.361 23.430 1.00 87.75 272 GLN A N 1
ATOM 2114 C CA . GLN A 1 272 ? -24.738 16.459 23.342 1.00 87.75 272 GLN A CA 1
ATOM 2115 C C . GLN A 1 272 ? -24.899 15.617 24.616 1.00 87.75 272 GLN A C 1
ATOM 2117 O O . GLN A 1 272 ? -23.912 15.320 25.299 1.00 87.75 272 GLN A O 1
ATOM 2122 N N . PRO A 1 273 ? -26.134 15.206 24.963 1.00 89.31 273 PRO A N 1
ATOM 2123 C CA . PRO A 1 273 ? -26.344 14.242 26.032 1.00 89.31 273 PRO A CA 1
ATOM 2124 C C . PRO A 1 273 ? -25.675 12.906 25.690 1.00 89.31 273 PRO A C 1
ATOM 2126 O O . PRO A 1 273 ? -25.604 12.494 24.532 1.00 89.31 273 PRO A O 1
ATOM 2129 N N . ALA A 1 274 ? -25.194 12.208 26.719 1.00 90.06 274 ALA A N 1
ATOM 2130 C CA . ALA A 1 274 ? -24.525 10.930 26.529 1.00 90.06 274 ALA A CA 1
ATOM 2131 C C . ALA A 1 274 ? -25.485 9.885 25.939 1.00 90.06 274 ALA A C 1
ATOM 2133 O O . ALA A 1 274 ? -26.569 9.647 26.477 1.00 90.06 274 ALA A O 1
ATOM 2134 N N . LYS A 1 275 ? -25.066 9.219 24.864 1.00 91.06 275 LYS A N 1
ATOM 2135 C CA . LYS A 1 275 ? -25.874 8.229 24.145 1.00 91.06 275 LYS A CA 1
ATOM 2136 C C . LYS A 1 275 ? -25.433 6.828 24.532 1.00 91.06 275 LYS A C 1
ATOM 2138 O O . LYS A 1 275 ? -24.297 6.445 24.263 1.00 91.06 275 LYS A O 1
ATOM 2143 N N . LEU A 1 276 ? -26.314 6.068 25.181 1.00 92.56 276 LEU A N 1
ATOM 2144 C CA . LEU A 1 276 ? -26.085 4.652 25.464 1.00 92.56 276 LEU A CA 1
ATOM 2145 C C . LEU A 1 276 ? -26.595 3.815 24.292 1.00 92.56 276 LEU A C 1
ATOM 2147 O O . LEU A 1 276 ? -27.760 3.919 23.918 1.00 92.56 276 LEU A O 1
ATOM 2151 N N . GLN A 1 277 ? -25.735 2.962 23.749 1.00 91.50 277 GLN A N 1
ATOM 2152 C CA . GLN A 1 277 ? -26.064 2.078 22.644 1.00 91.50 277 GLN A CA 1
ATOM 2153 C C . GLN A 1 277 ? -25.577 0.660 22.927 1.00 91.50 277 GLN A C 1
ATOM 2155 O O . GLN A 1 277 ? -24.491 0.447 23.470 1.00 91.50 277 GLN A O 1
ATOM 2160 N N . THR A 1 278 ? -26.400 -0.312 22.548 1.00 92.06 278 THR A N 1
ATOM 2161 C CA . THR A 1 278 ? -26.003 -1.718 22.501 1.00 92.06 278 THR A CA 1
ATOM 2162 C C . THR A 1 278 ? -25.381 -1.991 21.139 1.00 92.06 278 THR A C 1
ATOM 2164 O O . THR A 1 278 ? -25.991 -1.713 20.106 1.00 92.06 278 THR A O 1
ATOM 2167 N N . VAL A 1 279 ? -24.156 -2.506 21.142 1.00 86.38 279 VAL A N 1
ATOM 2168 C CA . VAL A 1 279 ? -23.353 -2.755 19.947 1.00 86.38 279 VAL A CA 1
ATOM 2169 C C . VAL A 1 279 ? -23.150 -4.251 19.765 1.00 86.38 279 VAL A C 1
ATOM 2171 O O . VAL A 1 279 ? -22.676 -4.937 20.671 1.00 86.38 279 VAL A O 1
ATOM 2174 N N . ASN A 1 280 ? -23.460 -4.722 18.560 1.00 80.94 280 ASN A N 1
ATOM 2175 C CA . ASN A 1 280 ? -23.210 -6.080 18.105 1.00 80.94 280 ASN A CA 1
ATOM 2176 C C . ASN A 1 280 ? -22.282 -6.026 16.893 1.00 80.94 280 ASN A C 1
ATOM 2178 O O . ASN A 1 280 ? -22.666 -5.534 15.835 1.00 80.94 280 ASN A O 1
ATOM 2182 N N . GLY A 1 281 ? -21.049 -6.511 17.048 1.00 77.25 281 GLY A N 1
ATOM 2183 C CA . GLY A 1 281 ? -20.067 -6.467 15.971 1.00 77.25 281 GLY A CA 1
ATOM 2184 C C . GLY A 1 281 ? -19.555 -5.052 15.713 1.00 77.25 281 GLY A C 1
ATOM 2185 O O . GLY A 1 281 ? -18.952 -4.431 16.585 1.00 77.25 281 GLY A O 1
ATOM 2186 N N . ILE A 1 282 ? -19.742 -4.579 14.488 1.00 79.12 282 ILE A N 1
ATOM 2187 C CA . ILE A 1 282 ? -19.131 -3.372 13.935 1.00 79.12 282 ILE A CA 1
ATOM 2188 C C . ILE A 1 282 ? -20.236 -2.355 13.653 1.00 79.12 282 ILE A C 1
ATOM 2190 O O . ILE A 1 282 ? -21.159 -2.656 12.896 1.00 79.12 282 ILE A O 1
ATOM 2194 N N . VAL A 1 283 ? -20.163 -1.168 14.261 1.00 83.50 283 VAL A N 1
ATOM 2195 C CA . VAL A 1 283 ? -21.173 -0.117 14.083 1.00 83.50 283 VAL A CA 1
ATOM 2196 C C . VAL A 1 283 ? -20.560 1.278 14.048 1.00 83.50 283 VAL A C 1
ATOM 2198 O O . VAL A 1 283 ? -19.595 1.580 14.747 1.00 83.50 283 VAL A O 1
ATOM 2201 N N . TRP A 1 284 ? -21.206 2.167 13.298 1.00 87.62 284 TRP A N 1
ATOM 2202 C CA . TRP A 1 284 ? -20.972 3.604 13.372 1.00 87.62 284 TRP A CA 1
ATOM 2203 C C . TRP A 1 284 ? -22.037 4.260 14.240 1.00 87.62 284 TRP A C 1
ATOM 2205 O O . TRP A 1 284 ? -23.235 4.108 13.993 1.00 87.62 284 TRP A O 1
ATOM 2215 N N . ILE A 1 285 ? -21.596 5.023 15.233 1.00 89.81 285 ILE A N 1
ATOM 2216 C CA . ILE A 1 285 ? -22.466 5.828 16.083 1.00 89.81 285 ILE A CA 1
ATOM 2217 C C . ILE A 1 285 ? -22.209 7.289 15.749 1.00 89.81 285 ILE A C 1
ATOM 2219 O O . ILE A 1 285 ? -21.070 7.749 15.791 1.00 89.81 285 ILE A O 1
ATOM 2223 N N . LYS A 1 286 ? -23.266 8.008 15.379 1.00 91.12 286 LYS A N 1
ATOM 2224 C CA . LYS A 1 286 ? -23.181 9.402 14.939 1.00 91.12 286 LYS A CA 1
ATOM 2225 C C . LYS A 1 286 ? -23.725 10.340 16.006 1.00 91.12 286 LYS A C 1
ATOM 2227 O O . LYS A 1 286 ? -24.687 9.988 16.700 1.00 91.12 286 LYS A O 1
ATOM 2232 N N . ALA A 1 287 ? -23.108 11.512 16.089 1.00 87.44 287 ALA A N 1
ATOM 2233 C CA . ALA A 1 287 ? -23.662 12.673 16.756 1.00 87.44 287 ALA A CA 1
ATOM 2234 C C . ALA A 1 287 ? -24.984 13.052 16.078 1.00 87.44 287 ALA A C 1
ATOM 2236 O O . ALA A 1 287 ? -25.156 12.856 14.868 1.00 87.44 287 ALA A O 1
ATOM 2237 N N . ASP A 1 288 ? -25.921 13.572 16.859 1.00 84.06 288 ASP A N 1
ATOM 2238 C CA . ASP A 1 288 ? -27.166 14.088 16.303 1.00 84.06 288 ASP A CA 1
ATOM 2239 C C . ASP A 1 288 ? -26.843 15.349 15.467 1.00 84.06 288 ASP A C 1
ATOM 2241 O O . ASP A 1 288 ? -25.932 16.105 15.819 1.00 84.06 288 ASP A O 1
ATOM 2245 N N . LYS A 1 289 ? -27.507 15.502 14.313 1.00 62.44 289 LYS A N 1
ATOM 2246 C CA . LYS A 1 289 ? -27.281 16.616 13.374 1.00 62.44 289 LYS A CA 1
ATOM 2247 C C . LYS A 1 289 ? -27.849 17.929 13.893 1.00 62.44 289 LYS A C 1
ATOM 2249 O O . LYS A 1 289 ? -28.960 17.885 14.465 1.00 62.44 289 LYS A O 1
#

Sequence (289 aa):
SLDLAGARTATPQAVAKAAAHHARQRNAGGDISELELAGALIDLALAHQPSLPSYDPAWFDVMSVMHEELREVDRPAWRARYDRHHAATQRAINDLIARLDNLPNEKSTGFDTTRLCNAAGLLAQWTASFAEAADRIRCQQAALELLRLTRGNVSIFTNPEQTSGTIARARALFLLYQQTGMELLLCEALQNLGATEPKGTLSQPWLECVNTFIRTRAYVVVRADGSYWGYHCQANRKDGILEVTPSETCVTEIHVQSRWPDSKVRIHFSGQPAKLQTVNGIVWIKADK

Secondary structure (DSSP, 8-state):
---HHHHTTS-HHHHHHHHHHHHHHHHTT--HHHHHHHHHHHHHHHHTTTSS-TT-THHHHHHHHHHHHHTTTTSHHHHHHHHHHHHHHHHHHHHHHHTTTTGGGS--SS-THHHHHHHHHHHHHHHHHT--HHHHHHHHHHHHHHHHHTTT---SSSSHHHHHHHHHHHHHHHHHHHHH--HHHHHHHHHHT-S---SS----HHHHHHHHHHHTEEEEEE-TTS-EEEESEEEEEETTEEEEEESSTT--EEEEEEEEEEEEEEE--TTS--EEEEEEEEEEEE---

Radius of gyration: 21.82 Å; chains: 1; bounding box: 54×39×64 Å